Protein AF-A0A7V7AIS2-F1 (afdb_monomer)

Radius of gyration: 21.3 Å; Cα contacts (8 Å, |Δi|>4): 186; chains: 1; bounding box: 54×42×60 Å

Mean predicted aligned error: 9.61 Å

Secondary structure (DSSP, 8-state):
------------------SSTHHHHHHHHHHHHHHHHHHHT-HHHHHHHHTSS-HHHHHHHHHHHHHHHT-EEEESSTTS--EEEE--HHHHHHHHHHHHHHHHHHHHHHTT-HHHHHHH-HHHHHHHHHHHHHHTTTTB---B-TTSPBPS---EEETTEEESGGGTT-B-SSSS-HHHHHHHHHHHHHHHHTT--

Solvent-accessible surface area (backbone atoms only — not comparable to full-atom values): 11543 Å² total; per-residue (Å²): 137,86,78,83,77,76,79,82,75,79,80,86,84,70,94,78,83,84,82,62,57,78,49,54,55,57,53,50,52,50,52,52,48,53,52,50,52,58,45,69,63,31,68,69,56,46,53,52,46,44,70,40,97,56,35,70,62,40,43,52,53,51,54,52,47,30,70,75,32,58,51,43,80,40,67,72,46,95,83,63,80,43,68,45,70,46,65,45,58,64,65,52,46,40,51,52,34,28,52,49,46,44,52,55,49,52,50,34,56,77,68,64,38,54,65,57,44,42,70,76,38,47,45,52,41,46,35,50,55,48,51,33,51,6,39,77,47,86,24,31,26,74,55,52,44,98,88,66,47,73,54,92,80,62,71,24,49,57,95,94,47,73,47,42,83,89,41,53,73,36,57,45,79,67,49,52,60,56,67,56,47,52,50,49,49,51,51,52,38,52,68,67,44,72,79,83,128

Foldseek 3Di:
DDDDPPPPDDDPPDPDDDFQCQLVVLVVVVVVLVVVVVLLLDPVSLVVQCVDPCNVVSVVVSVVCCVQFVWDWDQPDPVSPDTDIDTNVLSVLLLSLLVSLLSLVVVCVVVVVLVLCCVQPVLLSLVSVQLNVCSVVQQQGAQADPVRHGNPRAFGDDDPDHGHPVRHRPRPVRSPRSVSSSVSSVVVSVSRVPPPD

Sequence (197 aa):
MTKYIEAIKFDDSQDFITECFIFEDLIFEFFIFLCGIRSLADLEIRNRLKDFEDQLISSSFIEYFDKKSGLIFKPMDRDGKNFQANLNIKSLLDTKSRSLIIGAFEIIEKKKLVNKLKNKDPNLFCFFRHIRNAAAHDGIINLKNKDGSWRSDLDCYFLKQKIDKSKQGVAFESFFKYTDVLILIYNLSIILSDSER

pLDDT: mean 79.86, std 15.59, range [33.19, 93.62]

Nearest PDB structures (foldseek):
  8xm6-assembly1_A  TM=1.339E-01  e=9.088E+00  Homo sapiens

Structure (mmCIF, N/CA/C/O backbone):
data_AF-A0A7V7AIS2-F1
#
_entry.id   AF-A0A7V7AIS2-F1
#
loop_
_atom_site.group_PDB
_atom_site.id
_atom_site.type_symbol
_atom_site.label_atom_id
_atom_site.label_alt_id
_atom_site.label_comp_id
_atom_site.label_asym_id
_atom_site.label_entity_id
_atom_site.label_seq_id
_atom_site.pdbx_PDB_ins_code
_atom_site.Cartn_x
_atom_site.Cartn_y
_atom_site.Cartn_z
_atom_site.occupancy
_atom_site.B_iso_or_equiv
_atom_site.auth_seq_id
_atom_site.auth_comp_id
_atom_site.auth_asym_id
_atom_site.auth_atom_id
_atom_site.pdbx_PDB_model_num
ATOM 1 N N . MET A 1 1 ? -7.157 -18.143 38.590 1.00 36.03 1 MET A N 1
ATOM 2 C CA . MET A 1 1 ? -6.639 -19.247 37.754 1.00 36.03 1 MET A CA 1
ATOM 3 C C . MET A 1 1 ? -5.738 -18.617 36.701 1.00 36.03 1 MET A C 1
ATOM 5 O O . MET A 1 1 ? -6.216 -18.165 35.671 1.00 36.03 1 MET A O 1
ATOM 9 N N . THR A 1 2 ? -4.464 -18.446 37.045 1.00 38.19 2 THR A N 1
ATOM 10 C CA . THR A 1 2 ? -3.477 -17.693 36.261 1.00 38.19 2 THR A CA 1
ATOM 11 C C . THR A 1 2 ? -2.933 -18.611 35.174 1.00 38.19 2 THR A C 1
ATOM 13 O O . THR A 1 2 ? -2.247 -19.583 35.483 1.00 38.19 2 THR A O 1
ATOM 16 N N . LYS A 1 3 ? -3.298 -18.370 33.911 1.00 43.81 3 LYS A N 1
ATOM 17 C CA . LYS A 1 3 ? -2.698 -19.082 32.779 1.00 43.81 3 LYS A CA 1
ATOM 18 C C . LYS A 1 3 ? -1.415 -18.364 32.377 1.00 43.81 3 LYS A C 1
ATOM 20 O O . LYS A 1 3 ? -1.432 -17.169 32.102 1.00 43.81 3 LYS A O 1
ATOM 25 N N . TYR A 1 4 ? -0.333 -19.131 32.401 1.00 36.69 4 TYR A N 1
ATOM 26 C CA . TYR A 1 4 ? 1.008 -18.794 31.951 1.00 36.69 4 TYR A CA 1
ATOM 27 C C . TYR A 1 4 ? 0.981 -18.088 30.588 1.00 36.69 4 TYR A C 1
ATOM 29 O O . TYR A 1 4 ? 0.498 -18.655 29.610 1.00 36.69 4 TYR A O 1
ATOM 37 N N . ILE A 1 5 ? 1.534 -16.878 30.521 1.00 42.12 5 ILE A N 1
ATOM 38 C CA . ILE A 1 5 ? 2.200 -16.407 29.308 1.00 42.12 5 ILE A CA 1
ATOM 39 C C . ILE A 1 5 ? 3.637 -16.883 29.493 1.00 42.12 5 ILE A C 1
ATOM 41 O O . ILE A 1 5 ? 4.373 -16.311 30.296 1.00 42.12 5 ILE A O 1
ATOM 45 N N . GLU A 1 6 ? 4.018 -17.987 28.851 1.00 44.03 6 GLU A N 1
ATOM 46 C CA . GLU A 1 6 ? 5.442 -18.282 28.707 1.00 44.03 6 GLU A CA 1
ATOM 47 C C . GLU A 1 6 ? 6.066 -17.086 27.990 1.00 44.03 6 GLU A C 1
ATOM 49 O O . GLU A 1 6 ? 5.596 -16.675 26.928 1.00 44.03 6 GLU A O 1
ATOM 54 N N . ALA A 1 7 ? 7.056 -16.466 28.634 1.00 45.31 7 ALA A N 1
ATOM 55 C CA . ALA A 1 7 ? 7.782 -15.344 28.073 1.00 45.31 7 ALA A CA 1
ATOM 56 C C . ALA A 1 7 ? 8.293 -15.753 26.689 1.00 45.31 7 ALA A C 1
ATOM 58 O O . ALA A 1 7 ? 9.103 -16.675 26.572 1.00 45.31 7 ALA A O 1
ATOM 59 N N . ILE A 1 8 ? 7.788 -15.087 25.650 1.00 46.66 8 ILE A N 1
ATOM 60 C CA . ILE A 1 8 ? 8.294 -15.238 24.291 1.00 46.66 8 ILE A CA 1
ATOM 61 C C . ILE A 1 8 ? 9.762 -14.820 24.353 1.00 46.66 8 ILE A C 1
ATOM 63 O O . ILE A 1 8 ? 10.074 -13.642 24.525 1.00 46.66 8 ILE A O 1
ATOM 67 N N . LYS A 1 9 ? 10.670 -15.796 24.290 1.00 33.19 9 LYS A N 1
ATOM 68 C CA . LYS A 1 9 ? 12.089 -15.523 24.093 1.00 33.19 9 LYS A CA 1
ATOM 69 C C . LYS A 1 9 ? 12.257 -15.128 22.635 1.00 33.19 9 LYS A C 1
ATOM 71 O O . LYS A 1 9 ? 12.092 -15.966 21.753 1.00 33.19 9 LYS A O 1
ATOM 76 N N . PHE A 1 10 ? 12.541 -13.853 22.404 1.00 41.03 10 PHE A N 1
ATOM 77 C CA . PHE A 1 10 ? 13.026 -13.394 21.114 1.00 41.03 10 PHE A CA 1
ATOM 78 C C . PHE A 1 10 ? 14.450 -13.925 20.960 1.00 41.03 10 PHE A C 1
ATOM 80 O O . PHE A 1 10 ? 15.314 -13.667 21.798 1.00 41.03 10 PHE A O 1
ATOM 87 N N . ASP A 1 11 ? 14.638 -14.789 19.970 1.00 45.44 11 ASP A N 1
ATOM 88 C CA . ASP A 1 11 ? 15.952 -15.285 19.599 1.00 45.44 11 ASP A CA 1
ATOM 89 C C . ASP A 1 11 ? 16.612 -14.227 18.710 1.00 45.44 11 ASP A C 1
ATOM 91 O O . ASP A 1 11 ? 16.278 -14.095 17.535 1.00 45.44 11 ASP A O 1
ATOM 95 N N . ASP A 1 12 ? 17.519 -13.445 19.296 1.00 45.53 12 ASP A N 1
ATOM 96 C CA . ASP A 1 12 ? 18.278 -12.405 18.592 1.00 45.53 12 ASP A CA 1
ATOM 97 C C . ASP A 1 12 ? 19.410 -12.993 17.718 1.00 45.53 12 ASP A C 1
ATOM 99 O O . ASP A 1 12 ? 20.203 -12.249 17.141 1.00 45.53 12 ASP A O 1
ATOM 103 N N . SER A 1 13 ? 19.526 -14.326 17.611 1.00 45.94 13 SER A N 1
ATOM 104 C CA . SER A 1 13 ? 20.642 -15.008 16.941 1.00 45.94 13 SER A CA 1
ATOM 105 C C . SER A 1 13 ? 20.344 -15.503 15.517 1.00 45.94 13 SER A C 1
ATOM 107 O O . SER A 1 13 ? 20.712 -16.615 15.144 1.00 45.94 13 SER A O 1
ATOM 109 N N . GLN A 1 14 ? 19.739 -14.664 14.669 1.00 45.03 14 GLN A N 1
ATOM 110 C CA . GLN A 1 14 ? 19.624 -14.954 13.229 1.00 45.03 14 GLN A CA 1
ATOM 111 C C . GLN A 1 14 ? 20.141 -13.826 12.331 1.00 45.03 14 GLN A C 1
ATOM 113 O O . GLN A 1 14 ? 19.423 -13.252 11.515 1.00 45.03 14 GLN A O 1
ATOM 118 N N . ASP A 1 15 ? 21.451 -13.595 12.396 1.00 47.97 15 ASP A N 1
ATOM 119 C CA . ASP A 1 15 ? 22.198 -13.180 11.210 1.00 47.97 15 ASP A CA 1
ATOM 120 C C . ASP A 1 15 ? 22.359 -14.410 10.302 1.00 47.97 15 ASP A C 1
ATOM 122 O O . ASP A 1 15 ? 23.270 -15.198 10.529 1.00 47.97 15 ASP A O 1
ATOM 126 N N . PHE A 1 16 ? 21.438 -14.605 9.346 1.00 39.88 16 PHE A N 1
ATOM 127 C CA . PHE A 1 16 ? 21.562 -15.334 8.060 1.00 39.88 16 PHE A CA 1
ATOM 128 C C . PHE A 1 16 ? 20.195 -15.912 7.644 1.00 39.88 16 PHE A C 1
ATOM 130 O O . PHE A 1 16 ? 19.887 -17.034 8.022 1.00 39.88 16 PHE A O 1
ATOM 137 N N . ILE A 1 17 ? 19.417 -15.201 6.811 1.00 41.16 17 ILE A N 1
ATOM 138 C CA . ILE A 1 17 ? 19.080 -15.661 5.446 1.00 41.16 17 ILE A CA 1
ATOM 139 C C . ILE A 1 17 ? 18.933 -14.429 4.544 1.00 41.16 17 ILE A C 1
ATOM 141 O O . ILE A 1 17 ? 18.065 -13.572 4.706 1.00 41.16 17 ILE A O 1
ATOM 145 N N . THR A 1 18 ? 19.842 -14.343 3.587 1.00 49.94 18 THR A N 1
ATOM 146 C CA . THR A 1 18 ? 20.079 -13.186 2.734 1.00 49.94 18 THR A CA 1
ATOM 147 C C . THR A 1 18 ? 19.244 -13.312 1.451 1.00 49.94 18 THR A C 1
ATOM 149 O O . THR A 1 18 ? 19.222 -14.350 0.804 1.00 49.94 18 THR A O 1
ATOM 152 N N . GLU A 1 19 ? 18.554 -12.224 1.100 1.00 43.53 19 GLU A N 1
ATOM 153 C CA . GLU A 1 19 ? 18.103 -11.833 -0.253 1.00 43.53 19 GLU A CA 1
ATOM 154 C C . GLU A 1 19 ? 16.738 -12.254 -0.838 1.00 43.53 19 GLU A C 1
ATOM 156 O O . GLU A 1 19 ? 16.299 -11.555 -1.751 1.00 43.53 19 GLU A O 1
ATOM 161 N N . CYS A 1 20 ? 15.970 -13.203 -0.285 1.00 45.16 20 CYS A N 1
ATOM 162 C CA . CYS A 1 20 ? 14.610 -13.504 -0.809 1.00 45.16 20 CYS A CA 1
ATOM 163 C C . CYS A 1 20 ? 13.419 -13.101 0.089 1.00 45.16 20 CYS A C 1
ATOM 165 O O . CYS A 1 20 ? 12.304 -12.970 -0.410 1.00 45.16 20 CYS A O 1
ATOM 167 N N . PHE A 1 21 ? 13.642 -12.805 1.373 1.00 53.50 21 PHE A N 1
ATOM 168 C CA . PHE A 1 21 ? 12.568 -12.581 2.364 1.00 53.50 21 PHE A CA 1
ATOM 169 C C . PHE A 1 21 ? 11.994 -11.160 2.410 1.00 53.50 21 PHE A C 1
ATOM 171 O O . PHE A 1 21 ? 11.024 -10.885 3.108 1.00 53.50 21 PHE A O 1
ATOM 178 N N . ILE A 1 22 ? 12.559 -10.232 1.640 1.00 60.66 22 ILE A N 1
ATOM 179 C CA . ILE A 1 22 ? 12.363 -8.799 1.896 1.00 60.66 22 ILE A CA 1
ATOM 180 C C . ILE A 1 22 ? 10.913 -8.340 1.631 1.00 60.66 22 ILE A C 1
ATOM 182 O O . ILE A 1 22 ? 10.441 -7.359 2.204 1.00 60.66 22 ILE A O 1
ATOM 186 N N . PHE A 1 23 ? 10.184 -9.060 0.778 1.00 70.69 23 PHE A N 1
ATOM 187 C CA . PHE A 1 23 ? 8.763 -8.809 0.539 1.00 70.69 23 PHE A CA 1
ATOM 188 C C . PHE A 1 23 ? 7.838 -9.710 1.363 1.00 70.69 23 PHE A C 1
ATOM 190 O O . PHE A 1 23 ? 6.671 -9.358 1.534 1.00 70.69 23 PHE A O 1
ATOM 197 N N . GLU A 1 24 ? 8.336 -10.832 1.893 1.00 75.50 24 GLU A N 1
ATOM 198 C CA . GLU A 1 24 ? 7.566 -11.685 2.805 1.00 75.50 24 GLU A CA 1
ATOM 199 C C . GLU A 1 24 ? 7.289 -10.948 4.114 1.00 75.50 24 GLU A C 1
ATOM 201 O O . GLU A 1 24 ? 6.151 -10.965 4.577 1.00 75.50 24 GLU A O 1
ATOM 206 N N . ASP A 1 25 ? 8.262 -10.185 4.620 1.00 78.12 25 ASP A N 1
ATOM 207 C CA . ASP A 1 25 ? 8.084 -9.314 5.787 1.00 78.12 25 ASP A CA 1
ATOM 208 C C . ASP A 1 25 ? 6.979 -8.272 5.557 1.00 78.12 25 ASP A C 1
ATOM 210 O O . ASP A 1 25 ? 6.101 -8.091 6.398 1.00 78.12 25 ASP A O 1
ATOM 214 N N . LEU A 1 26 ? 6.945 -7.633 4.380 1.00 80.62 26 LEU A N 1
ATOM 215 C CA . LEU A 1 26 ? 5.895 -6.666 4.033 1.00 80.62 26 LEU A CA 1
ATOM 216 C C . LEU A 1 26 ? 4.503 -7.312 3.949 1.00 80.62 26 LEU A C 1
ATOM 218 O O . LEU A 1 26 ? 3.503 -6.711 4.353 1.00 80.62 26 LEU A O 1
ATOM 222 N N . ILE A 1 27 ? 4.422 -8.537 3.426 1.00 78.75 27 ILE A N 1
ATOM 223 C CA . ILE A 1 27 ? 3.174 -9.307 3.373 1.00 78.75 27 ILE A CA 1
ATOM 224 C C . ILE A 1 27 ? 2.757 -9.734 4.788 1.00 78.75 27 ILE A C 1
ATOM 226 O O . ILE A 1 27 ? 1.585 -9.623 5.152 1.00 78.75 27 ILE A O 1
ATOM 230 N N . PHE A 1 28 ? 3.698 -10.173 5.616 1.00 84.25 28 PHE A N 1
ATOM 231 C CA . PHE A 1 28 ? 3.441 -10.548 7.000 1.00 84.25 28 PHE A CA 1
ATOM 232 C C . PHE A 1 28 ? 2.970 -9.349 7.834 1.00 84.25 28 PHE A C 1
ATOM 234 O O . PHE A 1 28 ? 1.951 -9.436 8.522 1.00 84.25 28 PHE A O 1
ATOM 241 N N . GLU A 1 29 ? 3.604 -8.184 7.683 1.00 86.25 29 GLU A N 1
ATOM 242 C CA . GLU A 1 29 ? 3.151 -6.924 8.278 1.00 86.25 29 GLU A CA 1
ATOM 243 C C . GLU A 1 29 ? 1.726 -6.550 7.857 1.00 86.25 29 GLU A C 1
ATOM 245 O O . GLU A 1 29 ? 0.981 -5.940 8.630 1.00 86.25 29 GLU A O 1
ATOM 250 N N . PHE A 1 30 ? 1.329 -6.868 6.624 1.00 86.12 30 PHE A N 1
ATOM 251 C CA . PHE A 1 30 ? -0.043 -6.659 6.177 1.00 86.12 30 PHE A CA 1
ATOM 252 C C . PHE A 1 30 ? -1.028 -7.548 6.945 1.00 86.12 30 PHE A C 1
ATOM 254 O O . PHE A 1 30 ? -2.078 -7.065 7.375 1.00 86.12 30 PHE A O 1
ATOM 261 N N . PHE A 1 31 ? -0.692 -8.815 7.185 1.00 85.75 31 PHE A N 1
ATOM 262 C CA . PHE A 1 31 ? -1.526 -9.693 8.006 1.00 85.75 31 PHE A CA 1
ATOM 263 C C . PHE A 1 31 ? -1.577 -9.248 9.469 1.00 85.75 31 PHE A C 1
ATOM 265 O O . PHE A 1 31 ? -2.668 -9.195 10.041 1.00 85.75 31 PHE A O 1
ATOM 272 N N . ILE A 1 32 ? -0.446 -8.833 10.050 1.00 88.62 32 ILE A N 1
ATOM 273 C CA . ILE A 1 32 ? -0.414 -8.225 11.390 1.00 88.62 32 ILE A CA 1
ATOM 274 C C . ILE A 1 32 ? -1.340 -7.010 11.441 1.00 88.62 32 ILE A C 1
ATOM 276 O O . ILE A 1 32 ? -2.120 -6.870 12.380 1.00 88.62 32 ILE A O 1
ATOM 280 N N . PHE A 1 33 ? -1.306 -6.154 10.420 1.00 90.06 33 PHE A N 1
ATOM 281 C CA . PHE A 1 33 ? -2.184 -4.992 10.326 1.00 90.06 33 PHE A CA 1
ATOM 282 C C . PHE A 1 33 ? -3.673 -5.374 10.318 1.00 90.06 33 PHE A C 1
ATOM 284 O O . PHE A 1 33 ? -4.457 -4.762 11.045 1.00 90.06 33 PHE A O 1
ATOM 291 N N . LEU A 1 34 ? -4.074 -6.402 9.560 1.00 88.69 34 LEU A N 1
ATOM 292 C CA . LEU A 1 34 ? -5.461 -6.888 9.555 1.00 88.69 34 LEU A CA 1
ATOM 293 C C . LEU A 1 34 ? -5.891 -7.419 10.927 1.00 88.69 34 LEU A C 1
ATOM 295 O O . LEU A 1 34 ? -6.972 -7.071 11.412 1.00 88.69 34 LEU A O 1
ATOM 299 N N . CYS A 1 35 ? -5.038 -8.223 11.563 1.00 89.19 35 CYS A N 1
ATOM 300 C CA . CYS A 1 35 ? -5.268 -8.720 12.916 1.00 89.19 35 CYS A CA 1
ATOM 301 C C . CYS A 1 35 ? -5.381 -7.561 13.912 1.00 89.19 35 CYS A C 1
ATOM 303 O O . CYS A 1 35 ? -6.319 -7.520 14.703 1.00 89.19 35 CYS A O 1
ATOM 305 N N . GLY A 1 36 ? -4.485 -6.577 13.821 1.00 89.75 36 GLY A N 1
ATOM 306 C CA . GLY A 1 36 ? -4.487 -5.374 14.646 1.00 89.75 36 GLY A CA 1
ATOM 307 C C . GLY A 1 36 ? -5.781 -4.580 14.512 1.00 89.75 36 GLY A C 1
ATOM 308 O O . GLY A 1 36 ? -6.390 -4.242 15.521 1.00 89.75 36 GLY A O 1
ATOM 309 N N . ILE A 1 37 ? -6.269 -4.353 13.288 1.00 89.62 37 ILE A N 1
ATOM 310 C CA . ILE A 1 37 ? -7.564 -3.695 13.063 1.00 89.62 37 ILE A CA 1
ATOM 311 C C . ILE A 1 37 ? -8.704 -4.490 13.694 1.00 89.62 37 ILE A C 1
ATOM 313 O O . ILE A 1 37 ? -9.556 -3.907 14.363 1.00 89.62 37 ILE A O 1
ATOM 317 N N . ARG A 1 38 ? -8.745 -5.810 13.480 1.00 87.00 38 ARG A N 1
ATOM 318 C CA . ARG A 1 38 ? -9.821 -6.650 14.016 1.00 87.00 38 ARG A CA 1
ATOM 319 C C . ARG A 1 38 ? -9.839 -6.634 15.542 1.00 87.00 38 ARG A C 1
ATOM 321 O O . ARG A 1 38 ? -10.929 -6.579 16.114 1.00 87.00 38 ARG A O 1
ATOM 328 N N . SER A 1 39 ? -8.662 -6.653 16.161 1.00 88.00 39 SER A N 1
ATOM 329 C CA . SER A 1 39 ? -8.479 -6.541 17.607 1.00 88.00 39 SER A CA 1
ATOM 330 C C . SER A 1 39 ? -8.862 -5.155 18.124 1.00 88.00 39 SER A C 1
ATOM 332 O O . SER A 1 39 ? -9.573 -5.042 19.113 1.00 88.00 39 SER A O 1
ATOM 334 N N . LEU A 1 40 ? -8.475 -4.084 17.427 1.00 87.94 40 LEU A N 1
ATOM 335 C CA . LEU A 1 40 ? -8.850 -2.709 17.778 1.00 87.94 40 LEU A CA 1
ATOM 336 C C . LEU A 1 40 ? -10.322 -2.390 17.502 1.00 87.94 40 LEU A C 1
ATOM 338 O O . LEU A 1 40 ? -10.809 -1.373 17.982 1.00 87.94 40 LEU A O 1
ATOM 342 N N . ALA A 1 41 ? -11.039 -3.222 16.749 1.00 87.12 41 ALA A N 1
ATOM 343 C CA . ALA A 1 41 ? -12.490 -3.146 16.599 1.00 87.12 41 ALA A CA 1
ATOM 344 C C . ALA A 1 41 ? -13.244 -3.930 17.692 1.00 87.12 41 ALA A C 1
ATOM 346 O O . ALA A 1 41 ? -14.472 -3.872 17.745 1.00 87.12 41 ALA A O 1
ATOM 347 N N . ASP A 1 42 ? -12.534 -4.659 18.557 1.00 87.06 42 ASP A N 1
ATOM 348 C CA . ASP A 1 42 ? -13.107 -5.432 19.654 1.00 87.06 42 ASP A CA 1
ATOM 349 C C . ASP A 1 42 ? -13.158 -4.607 20.948 1.00 87.06 42 ASP A C 1
ATOM 351 O O . ASP A 1 42 ? -12.148 -4.075 21.410 1.00 87.06 42 ASP A O 1
ATOM 355 N N . LEU A 1 43 ? -14.347 -4.481 21.539 1.00 84.75 43 LEU A N 1
ATOM 356 C CA . LEU A 1 43 ? -14.552 -3.631 22.711 1.00 84.75 43 LEU A CA 1
ATOM 357 C C . LEU A 1 43 ? -13.825 -4.157 23.958 1.00 84.75 43 LEU A C 1
ATOM 359 O O . LEU A 1 43 ? -13.305 -3.360 24.737 1.00 84.75 43 LEU A O 1
ATOM 363 N N . GLU A 1 44 ? -13.752 -5.477 24.141 1.00 85.12 44 GLU A N 1
ATOM 364 C CA . GLU A 1 44 ? -13.093 -6.088 25.297 1.00 85.12 44 GLU A CA 1
ATOM 365 C C . GLU A 1 44 ? -11.582 -5.861 25.236 1.00 85.12 44 GLU A C 1
ATOM 367 O O . GLU A 1 44 ? -10.977 -5.435 26.222 1.00 85.12 44 GLU A O 1
ATOM 372 N N . ILE A 1 45 ? -10.977 -6.073 24.062 1.00 86.62 45 ILE A N 1
ATOM 373 C CA . ILE A 1 45 ? -9.545 -5.821 23.850 1.00 86.62 45 ILE A CA 1
ATOM 374 C C . ILE A 1 45 ? -9.221 -4.349 24.103 1.00 86.62 45 ILE A C 1
ATOM 376 O O . ILE A 1 45 ? -8.253 -4.042 24.794 1.00 86.62 45 ILE A O 1
ATOM 380 N N . ARG A 1 46 ? -10.043 -3.425 23.599 1.00 85.75 46 ARG A N 1
ATOM 381 C CA . ARG A 1 46 ? -9.839 -1.985 23.811 1.00 85.75 46 ARG A CA 1
ATOM 382 C C . ARG A 1 46 ? -9.936 -1.592 25.279 1.00 85.75 46 ARG A C 1
ATOM 384 O O . ARG A 1 46 ? -9.130 -0.785 25.727 1.00 85.75 46 ARG A O 1
ATOM 391 N N . ASN A 1 47 ? -10.894 -2.148 26.018 1.00 84.19 47 ASN A N 1
ATOM 392 C CA . ASN A 1 47 ? -11.013 -1.890 27.453 1.00 84.19 47 ASN A CA 1
ATOM 393 C C . ASN A 1 47 ? -9.764 -2.383 28.191 1.00 84.19 47 ASN A C 1
ATOM 395 O O . ASN A 1 47 ? -9.167 -1.618 28.937 1.00 84.19 47 ASN A O 1
ATOM 399 N N . ARG A 1 48 ? -9.274 -3.586 27.868 1.00 84.62 48 ARG A N 1
ATOM 400 C CA . ARG A 1 48 ? -8.008 -4.093 28.421 1.00 84.62 48 ARG A CA 1
ATOM 401 C C . ARG A 1 48 ? -6.808 -3.215 28.074 1.00 84.62 48 ARG A C 1
ATOM 403 O O . ARG A 1 48 ? -5.950 -3.012 28.921 1.00 84.62 48 ARG A O 1
ATOM 410 N N . LEU A 1 49 ? -6.735 -2.687 26.851 1.00 82.75 49 LEU A N 1
ATOM 411 C CA . LEU A 1 49 ? -5.657 -1.778 26.443 1.00 82.75 49 LEU A CA 1
ATOM 412 C C . LEU A 1 49 ? -5.684 -0.455 27.220 1.00 82.75 49 LEU A C 1
ATOM 414 O O . LEU A 1 49 ? -4.625 0.104 27.495 1.00 82.75 49 LEU A O 1
ATOM 418 N N . LYS A 1 50 ? -6.865 0.038 27.607 1.00 78.44 50 LYS A N 1
ATOM 419 C CA . LYS A 1 50 ? -6.994 1.216 28.482 1.00 78.44 50 LYS A CA 1
ATOM 420 C C . LYS A 1 50 ? -6.545 0.944 29.915 1.00 78.44 50 LYS A C 1
ATOM 422 O O . LYS A 1 50 ? -6.155 1.883 30.592 1.00 78.44 50 LYS A O 1
ATOM 427 N N . ASP A 1 51 ? -6.555 -0.315 30.344 1.00 77.88 51 ASP A N 1
ATOM 428 C CA . ASP A 1 51 ? -6.138 -0.734 31.685 1.00 77.88 51 ASP A CA 1
ATOM 429 C C . ASP A 1 51 ? -4.627 -1.043 31.792 1.00 77.88 51 ASP A C 1
ATOM 431 O O . ASP A 1 51 ? -4.148 -1.372 32.876 1.00 77.88 51 ASP A O 1
ATOM 435 N N . PHE A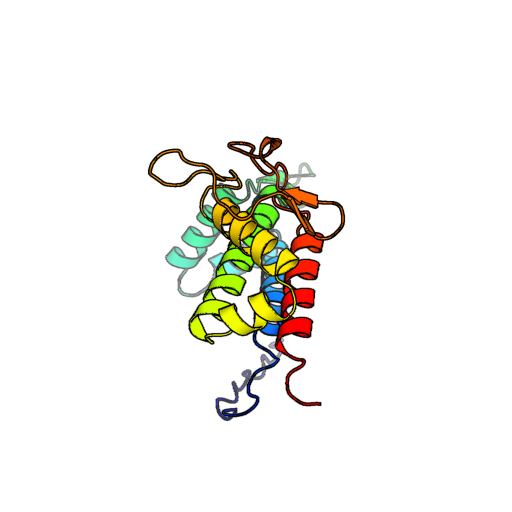 1 52 ? -3.860 -0.943 30.696 1.00 77.81 52 PHE A N 1
ATOM 436 C CA . PHE A 1 52 ? -2.397 -1.104 30.716 1.00 77.81 52 PHE A CA 1
ATOM 437 C C . PHE A 1 52 ? -1.693 0.037 31.473 1.00 77.81 52 PHE A C 1
ATOM 439 O O . PHE A 1 52 ? -2.214 1.147 31.541 1.00 77.81 52 PHE A O 1
ATOM 446 N N . GLU A 1 53 ? -0.487 -0.232 31.998 1.00 60.38 53 GLU A N 1
ATOM 447 C CA . GLU A 1 53 ? 0.285 0.669 32.885 1.00 60.38 53 GLU A CA 1
ATOM 448 C C . GLU A 1 53 ? 0.434 2.110 32.369 1.00 60.38 53 GLU A C 1
ATOM 450 O O . GLU A 1 53 ? 0.495 3.038 33.173 1.00 60.38 53 GLU A O 1
ATOM 455 N N . ASP A 1 54 ? 0.429 2.314 31.050 1.00 68.69 54 ASP A N 1
ATOM 456 C CA . ASP A 1 54 ? 0.471 3.637 30.427 1.00 68.69 54 ASP A CA 1
ATOM 457 C C . ASP A 1 54 ? -0.872 4.015 29.778 1.00 68.69 54 ASP A C 1
ATOM 459 O O . ASP A 1 54 ? -1.026 4.101 28.552 1.00 68.69 54 ASP A O 1
ATOM 463 N N . GLN A 1 55 ? -1.879 4.212 30.634 1.00 69.56 55 GLN A N 1
ATOM 464 C CA . GLN A 1 55 ? -3.262 4.502 30.235 1.00 69.56 55 GLN A CA 1
ATOM 465 C C . GLN A 1 55 ? -3.385 5.737 29.332 1.00 69.56 55 GLN A C 1
ATOM 467 O O . GLN A 1 55 ? -4.278 5.803 28.482 1.00 69.56 55 GLN A O 1
ATOM 472 N N . LEU A 1 56 ? -2.509 6.733 29.513 1.00 70.69 56 LEU A N 1
ATOM 473 C CA . LEU A 1 56 ? -2.545 7.980 28.750 1.00 70.69 56 LEU A CA 1
ATOM 474 C C . LEU A 1 56 ? -2.135 7.734 27.294 1.00 70.69 56 LEU A C 1
ATOM 476 O O . LEU A 1 56 ? -2.797 8.207 26.363 1.00 70.69 56 LEU A O 1
ATOM 480 N N . ILE A 1 57 ? -1.069 6.956 27.095 1.00 70.81 57 ILE A N 1
ATOM 481 C CA . ILE A 1 57 ? -0.574 6.599 25.768 1.00 70.81 57 ILE A CA 1
ATOM 482 C C . ILE A 1 57 ? -1.566 5.670 25.063 1.00 70.81 57 ILE A C 1
ATOM 484 O O . ILE A 1 57 ? -1.941 5.929 23.916 1.00 70.81 57 ILE A O 1
ATOM 488 N N . SER A 1 58 ? -2.053 4.627 25.742 1.00 76.00 58 SER A N 1
ATOM 489 C CA . SER A 1 58 ? -2.985 3.669 25.136 1.00 76.00 58 SER A CA 1
ATOM 490 C C . SER A 1 58 ? -4.320 4.315 24.753 1.00 76.00 58 SER A C 1
ATOM 492 O O . SER A 1 58 ? -4.814 4.090 23.645 1.00 76.00 58 SER A O 1
ATOM 494 N N . SER A 1 59 ? -4.865 5.192 25.601 1.00 80.31 59 SER A N 1
ATOM 495 C CA . SER A 1 59 ? -6.099 5.933 25.305 1.00 80.31 59 SER A CA 1
ATOM 496 C C . SER A 1 59 ? -5.926 6.869 24.109 1.00 80.31 59 SER A C 1
ATOM 498 O O . SER A 1 59 ? -6.763 6.866 23.206 1.00 80.31 59 SER A O 1
ATOM 500 N N . SER A 1 60 ? -4.800 7.587 24.037 1.00 84.00 60 SER A N 1
ATOM 501 C CA . SER A 1 60 ? -4.490 8.486 22.916 1.00 84.00 60 SER A CA 1
ATOM 502 C C . SER A 1 60 ? -4.388 7.738 21.580 1.00 84.00 60 SER A C 1
ATOM 504 O O . SER A 1 60 ? -4.887 8.210 20.556 1.00 84.00 60 SER A O 1
ATOM 506 N N . PHE A 1 61 ? -3.785 6.544 21.570 1.00 84.94 61 PHE A N 1
ATOM 507 C CA . PHE A 1 61 ? -3.705 5.715 20.363 1.00 84.94 61 PHE A CA 1
ATOM 508 C C . PHE A 1 61 ? -5.065 5.164 19.929 1.00 84.94 61 PHE A C 1
ATOM 510 O O . PHE A 1 61 ? -5.353 5.130 18.730 1.00 84.94 61 PHE A O 1
ATOM 517 N N . ILE A 1 62 ? -5.911 4.766 20.882 1.00 87.06 62 ILE A N 1
ATOM 518 C CA . ILE A 1 62 ? -7.272 4.297 20.602 1.00 87.06 62 ILE A CA 1
ATOM 519 C C . ILE A 1 62 ? -8.111 5.424 19.984 1.00 87.06 62 ILE A C 1
ATOM 521 O O . ILE A 1 62 ? -8.746 5.217 18.950 1.00 87.06 62 ILE A O 1
ATOM 525 N N . GLU A 1 63 ? -8.067 6.629 20.553 1.00 87.56 63 GLU A N 1
ATOM 526 C CA . GLU A 1 63 ? -8.776 7.795 20.010 1.00 87.56 63 GLU A CA 1
ATOM 527 C C . GLU A 1 63 ? -8.273 8.178 18.614 1.00 87.56 63 GLU A C 1
ATOM 529 O O . GLU A 1 63 ? -9.061 8.470 17.706 1.00 87.56 63 GLU A O 1
ATOM 534 N N . TYR A 1 64 ? -6.954 8.137 18.408 1.00 86.88 64 TYR A N 1
ATOM 535 C CA . TYR A 1 64 ? -6.361 8.368 17.097 1.00 86.88 64 TYR A CA 1
ATOM 536 C C . TYR A 1 64 ? -6.853 7.342 16.066 1.00 86.88 64 TYR A C 1
ATOM 538 O O . TYR A 1 64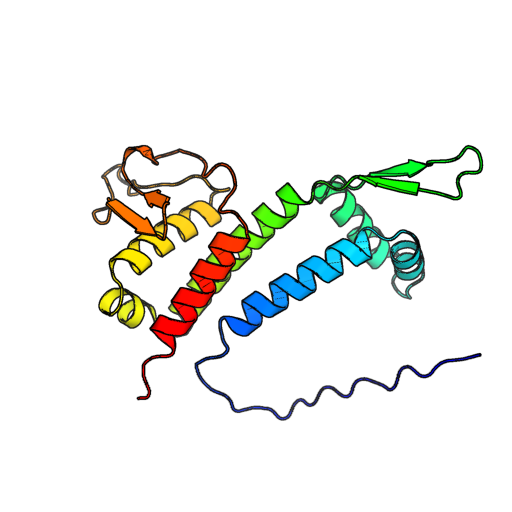 ? -7.230 7.719 14.949 1.00 86.88 64 TYR A O 1
ATOM 546 N N . PHE A 1 65 ? -6.890 6.060 16.439 1.00 88.50 65 PHE A N 1
ATOM 547 C CA . PHE A 1 65 ? -7.409 4.995 15.588 1.00 88.50 65 PHE A CA 1
ATOM 548 C C . PHE A 1 65 ? -8.882 5.222 15.235 1.00 88.50 65 PHE A C 1
ATOM 550 O O . PHE A 1 65 ? -9.237 5.134 14.059 1.00 88.50 65 PHE A O 1
ATOM 557 N N . ASP A 1 66 ? -9.732 5.572 16.201 1.00 88.62 66 ASP A N 1
ATOM 558 C CA . ASP A 1 66 ? -11.160 5.819 15.969 1.00 88.62 66 ASP A CA 1
ATOM 559 C C . ASP A 1 66 ? -11.378 6.962 14.981 1.00 88.62 66 ASP A C 1
ATOM 561 O O . ASP A 1 66 ? -12.104 6.814 13.996 1.00 88.62 66 ASP A O 1
ATOM 565 N N . LYS A 1 67 ? -10.666 8.076 15.180 1.00 87.62 67 LYS A N 1
ATOM 566 C CA . LYS A 1 67 ? -10.732 9.242 14.294 1.00 87.62 67 LYS A CA 1
ATOM 567 C C . LYS A 1 67 ? -10.319 8.905 12.863 1.00 87.62 67 LYS A C 1
ATOM 569 O O . LYS A 1 67 ? -10.919 9.409 11.916 1.00 87.62 67 LYS A O 1
ATOM 574 N N . LYS A 1 68 ? -9.278 8.087 12.686 1.00 84.12 68 LYS A N 1
ATOM 575 C CA . LYS A 1 68 ? -8.760 7.722 11.357 1.00 84.12 68 LYS A CA 1
ATOM 576 C C . LYS A 1 68 ? -9.597 6.660 10.658 1.00 84.12 68 LYS A C 1
ATOM 578 O O . LYS A 1 68 ? -9.743 6.704 9.439 1.00 84.12 68 LYS A O 1
ATOM 583 N N . SER A 1 69 ? -10.128 5.713 11.418 1.00 85.62 69 SER A N 1
ATOM 584 C CA . SER A 1 69 ? -10.883 4.578 10.896 1.00 85.62 69 SER A CA 1
ATOM 585 C C . SER A 1 69 ? -12.388 4.833 10.787 1.00 85.62 69 SER A C 1
ATOM 587 O O . SER A 1 69 ? -13.099 4.059 10.142 1.00 85.62 69 SER A O 1
ATOM 589 N N . GLY A 1 70 ? -12.877 5.909 11.411 1.00 87.31 70 GLY A N 1
ATOM 590 C CA . GLY A 1 70 ? -14.303 6.188 11.544 1.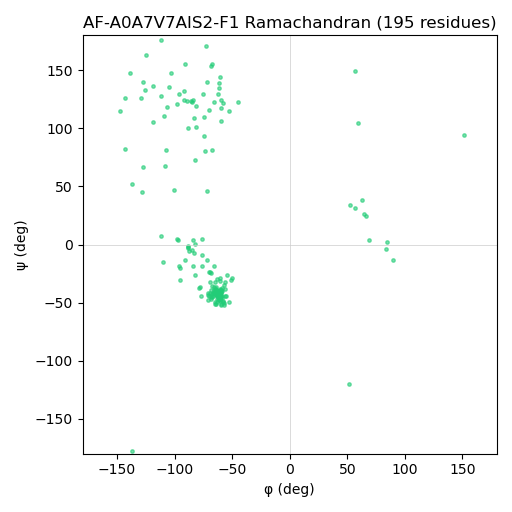00 87.31 70 GLY A CA 1
ATOM 591 C C . GLY A 1 70 ? -15.026 5.135 12.382 1.00 87.31 70 GLY A C 1
ATOM 592 O O . GLY A 1 70 ? -16.209 4.900 12.144 1.00 87.31 70 GLY A O 1
ATOM 593 N N . LEU A 1 71 ? -14.317 4.459 13.295 1.00 88.94 71 LEU A N 1
ATOM 594 C CA . L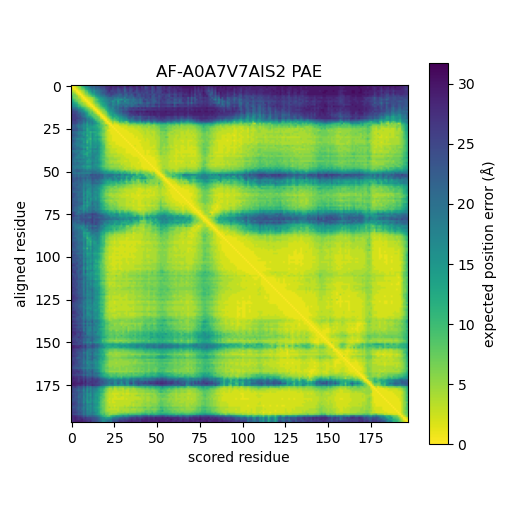EU A 1 71 ? -14.895 3.414 14.130 1.00 88.94 71 LEU A CA 1
ATOM 595 C C . LEU A 1 71 ? -15.940 4.007 15.078 1.00 88.94 71 LEU A C 1
ATOM 597 O O . LEU A 1 71 ? -15.646 4.894 15.874 1.00 88.94 71 LEU A O 1
ATOM 601 N N . ILE A 1 72 ? -17.164 3.488 15.004 1.00 85.44 72 ILE A N 1
ATOM 602 C CA . ILE A 1 72 ? -18.269 3.873 15.885 1.00 85.44 72 ILE A CA 1
ATOM 603 C C . ILE A 1 72 ? -18.894 2.610 16.470 1.00 85.44 72 ILE A C 1
ATOM 605 O O . ILE A 1 72 ? -19.34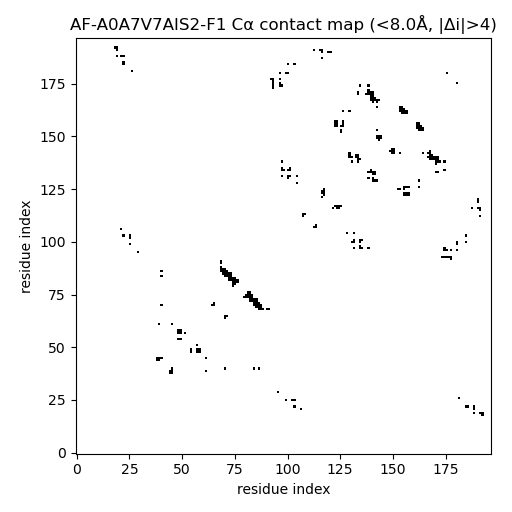0 1.738 15.721 1.00 85.44 72 ILE A O 1
ATOM 609 N N . PHE A 1 73 ? -18.990 2.547 17.797 1.00 83.94 73 PHE A N 1
ATOM 610 C CA . PHE A 1 73 ? -19.771 1.533 18.501 1.00 83.94 73 PHE A CA 1
ATOM 611 C C . PHE A 1 73 ? -21.202 2.032 18.697 1.00 83.94 73 PHE A C 1
ATOM 613 O O . PHE A 1 73 ? -21.424 3.092 19.281 1.00 83.94 73 PHE A O 1
ATOM 620 N N . LYS A 1 74 ? -22.181 1.273 18.206 1.00 81.31 74 LYS A N 1
ATOM 621 C CA . LYS A 1 74 ? -23.607 1.534 18.427 1.00 81.31 74 LYS A CA 1
ATOM 622 C C . LYS A 1 74 ? -24.192 0.435 19.309 1.00 81.31 74 LYS A C 1
ATOM 624 O O . LYS A 1 74 ? -24.013 -0.730 18.959 1.00 81.31 74 LYS A O 1
ATOM 629 N N . PRO A 1 75 ? -24.884 0.754 20.412 1.00 81.06 75 PRO A N 1
ATOM 630 C CA . PRO A 1 75 ? -25.589 -0.261 21.185 1.00 81.06 75 PRO A CA 1
ATOM 631 C C . PRO A 1 75 ? -26.664 -0.925 20.310 1.00 81.06 75 PRO A C 1
ATOM 633 O O . PRO A 1 75 ? -27.378 -0.248 19.568 1.00 81.06 75 PRO A O 1
ATOM 636 N N . MET A 1 76 ? -26.739 -2.252 20.359 1.00 79.69 76 MET A N 1
ATOM 637 C CA . MET A 1 76 ? -27.713 -3.073 19.630 1.00 79.69 76 MET A CA 1
ATOM 638 C C . MET A 1 76 ? -28.939 -3.415 20.479 1.00 79.69 76 MET A C 1
ATOM 640 O O . MET A 1 76 ? -29.984 -3.758 19.931 1.00 79.69 76 MET A O 1
ATOM 644 N N . ASP A 1 77 ? -28.824 -3.324 21.802 1.00 80.31 77 ASP A N 1
ATOM 645 C CA . ASP A 1 77 ? -29.897 -3.590 22.752 1.00 80.31 77 ASP A CA 1
ATOM 646 C C . ASP A 1 77 ? -30.143 -2.399 23.688 1.00 80.31 77 ASP A C 1
ATOM 648 O O . ASP A 1 77 ? -29.336 -1.474 23.801 1.00 80.31 77 ASP A O 1
ATOM 652 N N . ARG A 1 78 ? -31.308 -2.410 24.347 1.00 72.94 78 ARG A N 1
ATOM 653 C CA . ARG A 1 78 ? -31.691 -1.377 25.327 1.00 72.94 78 ARG A C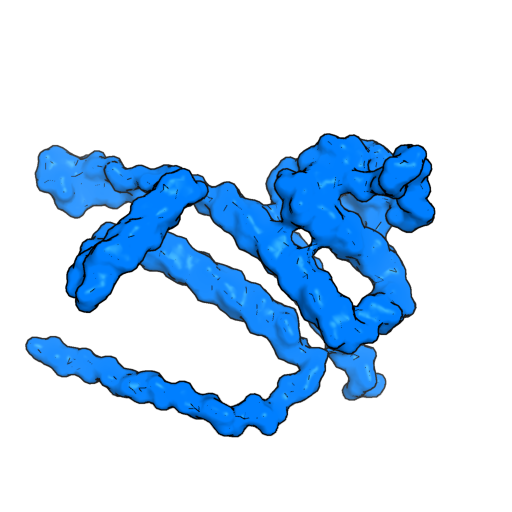A 1
ATOM 654 C C . ARG A 1 78 ? -30.856 -1.444 26.604 1.00 72.94 78 ARG A C 1
ATOM 656 O O . ARG A 1 78 ? -30.714 -0.431 27.278 1.00 72.94 78 ARG A O 1
ATOM 663 N N . ASP A 1 79 ? -30.300 -2.617 26.895 1.00 75.31 79 ASP A N 1
ATOM 664 C CA . ASP A 1 79 ? -29.501 -2.874 28.092 1.00 75.31 79 ASP A CA 1
ATOM 665 C C . ASP A 1 79 ? -28.034 -2.438 27.919 1.00 75.31 79 ASP A C 1
ATOM 667 O O . ASP A 1 79 ? -27.267 -2.475 28.881 1.00 75.31 79 ASP A O 1
ATOM 671 N N . GLY A 1 80 ? -27.636 -2.030 26.706 1.00 66.31 80 GLY A N 1
ATOM 672 C CA . GLY A 1 80 ? -26.297 -1.535 26.388 1.00 66.31 80 GLY A CA 1
ATOM 673 C C . GLY A 1 80 ? -25.199 -2.591 26.517 1.00 66.31 80 GLY A C 1
ATOM 674 O O . GLY A 1 80 ? -24.050 -2.240 26.772 1.00 66.31 80 GLY A O 1
ATOM 675 N N . LYS A 1 81 ? -25.537 -3.879 26.392 1.00 70.69 81 LYS A N 1
ATOM 676 C CA . LYS A 1 81 ? -24.592 -4.997 26.541 1.00 70.69 81 LYS A CA 1
ATOM 677 C C . LYS A 1 81 ? -24.036 -5.467 25.206 1.00 70.69 81 LYS A C 1
ATOM 679 O O . LYS A 1 81 ? -22.895 -5.916 25.152 1.00 70.69 81 LYS A O 1
ATOM 684 N N . ASN A 1 82 ? -24.815 -5.347 24.135 1.00 74.44 82 ASN A N 1
ATOM 685 C CA . ASN A 1 82 ? -24.390 -5.712 22.790 1.00 74.44 82 ASN A CA 1
ATOM 686 C C . ASN A 1 82 ? -24.088 -4.458 21.970 1.00 74.44 82 ASN A C 1
ATOM 688 O O . ASN A 1 82 ? -24.875 -3.514 21.964 1.00 74.44 82 ASN A O 1
ATOM 692 N N . PHE A 1 83 ? -22.975 -4.460 21.236 1.00 79.00 83 PHE A N 1
ATOM 693 C CA . PHE A 1 83 ? -22.557 -3.334 20.402 1.00 79.00 83 PHE A CA 1
ATOM 694 C C . PHE A 1 83 ? -22.261 -3.779 18.971 1.00 79.00 83 PHE A C 1
ATOM 696 O O . PHE A 1 83 ? -21.615 -4.799 18.743 1.00 79.00 83 PHE A O 1
ATOM 703 N N . GLN A 1 84 ? -22.670 -2.960 18.005 1.00 79.81 84 GLN A N 1
ATOM 704 C CA . GLN A 1 84 ? -22.253 -3.052 16.615 1.00 79.81 84 GLN A CA 1
ATOM 705 C C . GLN A 1 84 ? -21.121 -2.058 16.364 1.00 79.81 84 GLN A C 1
ATOM 707 O O . GLN A 1 84 ? -21.299 -0.849 16.522 1.00 79.81 84 GLN A O 1
ATOM 712 N N . ALA A 1 85 ? -19.972 -2.565 15.927 1.00 82.56 85 ALA A N 1
ATOM 713 C CA . ALA A 1 85 ? -18.866 -1.754 15.440 1.00 82.56 85 ALA A CA 1
ATOM 714 C C . ALA A 1 85 ? -19.058 -1.445 13.947 1.00 82.56 85 ALA A C 1
ATOM 716 O O . ALA A 1 85 ? -19.159 -2.356 13.127 1.00 82.56 85 ALA A O 1
ATOM 717 N N . ASN A 1 86 ? -19.081 -0.163 13.584 1.00 83.69 86 ASN A N 1
ATOM 718 C CA . ASN A 1 86 ? -19.031 0.288 12.194 1.00 83.69 86 ASN A CA 1
ATOM 719 C C . ASN A 1 86 ? -17.649 0.871 11.912 1.00 83.69 86 ASN A C 1
ATOM 721 O O . ASN A 1 86 ? -17.279 1.853 12.543 1.00 83.69 86 ASN A O 1
ATOM 725 N N . LEU A 1 87 ? -16.908 0.272 10.978 1.00 87.06 87 LEU A N 1
ATOM 726 C CA . LEU A 1 87 ? -15.523 0.614 10.644 1.00 87.06 87 LEU A CA 1
ATOM 727 C C . LEU A 1 87 ? -15.397 0.905 9.144 1.00 87.06 87 LEU A C 1
ATOM 729 O O . LEU A 1 87 ? -15.819 0.089 8.321 1.00 87.06 87 LEU A O 1
ATOM 733 N N . ASN A 1 88 ? -14.734 2.000 8.760 1.00 85.31 88 ASN A N 1
ATOM 734 C CA . ASN A 1 88 ? -14.368 2.237 7.362 1.00 85.31 88 ASN A CA 1
ATOM 735 C C . ASN A 1 88 ? -13.081 1.475 6.999 1.00 85.31 88 ASN A C 1
ATOM 737 O O . ASN A 1 88 ? -12.006 2.054 6.826 1.00 85.31 88 ASN A O 1
ATOM 741 N N . ILE A 1 89 ? -13.198 0.151 6.871 1.00 83.62 89 ILE A N 1
ATOM 742 C CA . ILE A 1 89 ? -12.067 -0.729 6.546 1.00 83.62 89 ILE A CA 1
ATOM 743 C C . ILE A 1 89 ? -11.424 -0.385 5.197 1.00 83.62 89 ILE A C 1
ATOM 745 O O . ILE A 1 89 ? -10.214 -0.516 5.042 1.00 83.62 89 ILE A O 1
ATOM 749 N N . LYS A 1 90 ? -12.209 0.113 4.232 1.00 83.25 90 LYS A N 1
ATOM 750 C CA . LYS A 1 90 ? -11.716 0.468 2.897 1.00 83.25 90 LYS A CA 1
ATOM 751 C C . LYS A 1 90 ? -10.640 1.555 2.967 1.00 83.25 90 LYS A C 1
ATOM 753 O O . LYS A 1 90 ? -9.566 1.370 2.413 1.00 83.25 90 LYS A O 1
ATOM 758 N N . SER A 1 91 ? -10.893 2.637 3.706 1.00 82.75 91 SER A N 1
ATOM 759 C CA . SER A 1 91 ? -9.928 3.736 3.878 1.00 82.75 91 SER A CA 1
ATOM 760 C C . SER A 1 91 ? -8.609 3.270 4.517 1.00 82.75 91 SER A C 1
ATOM 762 O O . SER A 1 91 ? -7.515 3.682 4.113 1.00 82.75 91 SER A O 1
ATOM 764 N N . LEU A 1 92 ? -8.700 2.361 5.494 1.00 86.25 92 LEU A N 1
ATOM 765 C CA . LEU A 1 92 ? -7.531 1.772 6.148 1.00 86.25 92 LEU A CA 1
ATOM 766 C C . LEU A 1 92 ? -6.729 0.886 5.185 1.00 86.25 92 LEU A C 1
ATOM 768 O O . LEU A 1 92 ? -5.505 1.004 5.123 1.00 86.25 92 LEU A O 1
ATOM 772 N N . LEU A 1 93 ? -7.412 0.043 4.406 1.00 86.56 93 LEU A N 1
ATOM 773 C CA . LEU A 1 93 ? -6.786 -0.807 3.392 1.00 86.56 93 LEU A CA 1
ATOM 774 C C . LEU A 1 93 ? -6.123 0.017 2.287 1.00 86.56 93 LEU A C 1
ATOM 776 O O . LEU A 1 93 ? -4.996 -0.297 1.909 1.00 86.56 93 LEU A O 1
ATOM 780 N N . ASP A 1 94 ? -6.766 1.087 1.816 1.00 85.06 94 ASP A N 1
ATOM 781 C CA . ASP A 1 94 ? -6.189 2.001 0.824 1.00 85.06 94 ASP A CA 1
ATOM 782 C C . ASP A 1 94 ? -4.903 2.646 1.371 1.00 85.06 94 ASP A C 1
ATOM 784 O O . ASP A 1 94 ? -3.886 2.721 0.680 1.00 85.06 94 ASP A O 1
ATOM 788 N N . THR A 1 95 ? -4.913 3.057 2.643 1.00 85.62 95 THR A N 1
ATOM 789 C CA . THR A 1 95 ? -3.740 3.644 3.307 1.00 85.62 95 THR A CA 1
ATOM 790 C C . THR A 1 95 ? -2.596 2.639 3.441 1.00 85.62 95 THR A C 1
ATOM 792 O O . THR A 1 95 ? -1.478 2.940 3.024 1.00 85.62 95 THR A O 1
ATOM 795 N N . LYS A 1 96 ? -2.858 1.426 3.950 1.00 88.62 96 LYS A N 1
ATOM 796 C CA . LYS A 1 96 ? -1.817 0.390 4.074 1.00 88.62 96 LYS A CA 1
ATOM 797 C C . LYS A 1 96 ? -1.289 -0.045 2.706 1.00 88.62 96 LYS A C 1
ATOM 799 O O . LYS A 1 96 ? -0.088 -0.245 2.574 1.00 88.62 96 LYS A O 1
ATOM 804 N N . SER A 1 97 ? -2.140 -0.119 1.685 1.00 88.88 97 SER A N 1
ATOM 805 C CA . SER A 1 97 ? -1.737 -0.450 0.310 1.00 88.88 97 SER A CA 1
ATOM 806 C C . SER A 1 97 ? -0.742 0.570 -0.256 1.00 88.88 97 SER A C 1
ATOM 808 O O . SER A 1 97 ? 0.276 0.182 -0.831 1.00 88.88 97 SER A O 1
ATOM 810 N N . ARG A 1 98 ? -0.967 1.873 -0.023 1.00 89.06 98 ARG A N 1
ATOM 811 C CA . ARG A 1 98 ? 0.006 2.927 -0.367 1.00 89.06 98 ARG A CA 1
ATOM 812 C C . ARG A 1 98 ? 1.328 2.745 0.379 1.00 89.06 98 ARG A C 1
ATOM 814 O O . ARG A 1 98 ? 2.382 2.783 -0.253 1.00 89.06 98 ARG A O 1
ATOM 821 N N . SER A 1 99 ? 1.280 2.499 1.690 1.00 89.88 99 SER A N 1
ATOM 822 C CA . SER A 1 99 ? 2.485 2.273 2.501 1.00 89.88 99 SER A CA 1
ATOM 823 C C . SER A 1 99 ? 3.291 1.062 2.031 1.00 89.88 99 SER A C 1
ATOM 825 O O . SER A 1 99 ? 4.510 1.152 1.941 1.00 89.88 99 SER A O 1
ATOM 827 N N . LEU A 1 100 ? 2.627 -0.042 1.678 1.00 90.25 100 LEU A N 1
ATOM 828 C CA . LEU A 1 100 ? 3.283 -1.243 1.158 1.00 90.25 100 LEU A CA 1
ATOM 829 C C . LEU A 1 100 ? 4.014 -0.974 -0.162 1.00 90.25 100 LEU A C 1
ATOM 831 O O . LEU A 1 100 ? 5.152 -1.397 -0.329 1.00 90.25 100 LEU A O 1
ATOM 835 N N . ILE A 1 101 ? 3.387 -0.240 -1.083 1.00 91.88 101 ILE A N 1
ATOM 836 C CA . ILE A 1 101 ? 4.003 0.128 -2.365 1.00 91.88 101 ILE A CA 1
ATOM 837 C C . ILE A 1 101 ? 5.227 1.025 -2.167 1.00 91.88 101 ILE A C 1
ATOM 839 O O . ILE A 1 101 ? 6.247 0.822 -2.826 1.00 91.88 101 ILE A O 1
ATOM 843 N N . ILE A 1 102 ? 5.140 2.006 -1.264 1.00 92.25 102 ILE A N 1
ATOM 844 C CA . ILE A 1 102 ? 6.270 2.883 -0.940 1.00 92.25 102 ILE A CA 1
ATOM 845 C C . ILE A 1 102 ? 7.406 2.062 -0.321 1.00 92.25 102 ILE A C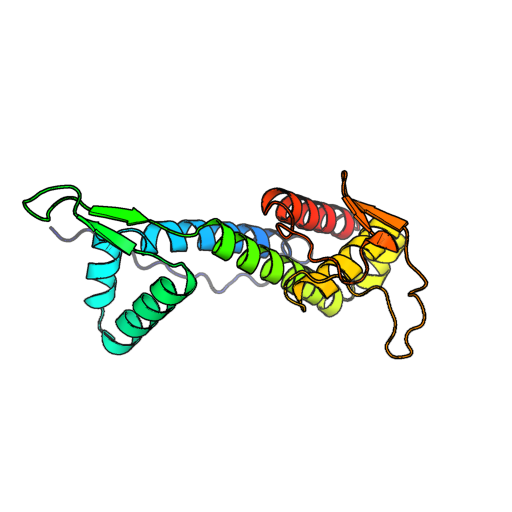 1
ATOM 847 O O . ILE A 1 102 ? 8.521 2.111 -0.837 1.00 92.25 102 ILE A O 1
ATOM 851 N N . GLY A 1 103 ? 7.113 1.255 0.703 1.00 91.38 103 GLY A N 1
ATOM 852 C CA . GLY A 1 103 ? 8.109 0.426 1.387 1.00 91.38 103 GLY A CA 1
ATOM 853 C C . GLY A 1 103 ? 8.781 -0.586 0.456 1.00 91.38 103 GLY A C 1
ATOM 854 O O . GLY A 1 103 ? 10.002 -0.723 0.467 1.00 91.38 103 GLY A O 1
ATOM 855 N N . ALA A 1 104 ? 8.013 -1.225 -0.430 1.00 91.94 104 ALA A N 1
ATOM 856 C CA . ALA A 1 104 ? 8.541 -2.126 -1.451 1.00 91.94 104 ALA A CA 1
ATOM 857 C C . ALA A 1 104 ? 9.541 -1.425 -2.389 1.00 91.94 104 ALA A C 1
ATOM 859 O O . ALA A 1 104 ? 10.571 -1.994 -2.753 1.00 91.94 104 ALA A O 1
ATOM 860 N N . PHE A 1 105 ? 9.261 -0.177 -2.771 1.00 92.62 105 PHE A N 1
ATOM 861 C CA . PHE A 1 105 ? 10.143 0.595 -3.643 1.00 92.62 105 PHE A CA 1
ATOM 862 C C . PHE A 1 105 ? 11.421 1.018 -2.913 1.00 92.62 105 PHE A C 1
ATOM 864 O O . PHE A 1 105 ? 12.513 0.863 -3.457 1.00 92.62 105 PHE A O 1
ATOM 871 N N . GLU A 1 106 ? 11.300 1.482 -1.668 1.00 91.00 106 GLU A N 1
ATOM 872 C CA . GLU A 1 106 ? 12.443 1.848 -0.820 1.00 91.00 106 GLU A CA 1
ATOM 873 C C . GLU A 1 106 ? 13.380 0.660 -0.580 1.00 91.00 106 GLU A C 1
ATOM 875 O O . GLU A 1 106 ? 14.601 0.802 -0.632 1.00 91.00 106 GLU A O 1
ATOM 880 N N . ILE A 1 107 ? 12.820 -0.535 -0.394 1.00 89.38 107 ILE A N 1
ATOM 881 C CA . ILE A 1 107 ? 13.558 -1.798 -0.327 1.00 89.38 107 ILE A CA 1
ATOM 882 C C . ILE A 1 107 ? 14.368 -2.040 -1.605 1.00 89.38 107 ILE A C 1
ATOM 884 O O . ILE A 1 107 ? 15.568 -2.319 -1.529 1.00 89.38 107 ILE A O 1
ATOM 888 N N . ILE A 1 108 ? 13.736 -1.905 -2.777 1.00 90.31 108 ILE A N 1
ATOM 889 C CA . ILE A 1 108 ? 14.382 -2.116 -4.080 1.00 90.31 108 ILE A CA 1
ATOM 890 C C . ILE A 1 108 ? 15.527 -1.121 -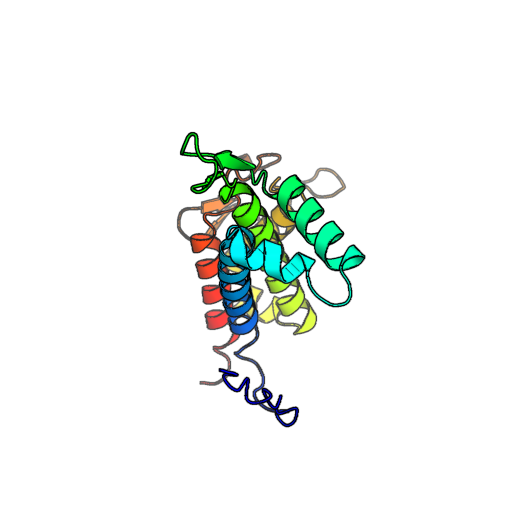4.280 1.00 90.31 108 ILE A C 1
ATOM 892 O O . ILE A 1 108 ? 16.604 -1.509 -4.741 1.00 90.31 108 ILE A O 1
ATOM 896 N N . GLU A 1 109 ? 15.327 0.144 -3.912 1.00 88.00 109 GLU A N 1
ATOM 897 C CA . GLU A 1 109 ? 16.367 1.173 -3.974 1.00 88.00 109 GLU A CA 1
ATOM 898 C C . GLU A 1 109 ? 17.517 0.880 -3.007 1.00 88.00 109 GLU A C 1
ATOM 900 O O . GLU A 1 109 ? 18.676 0.824 -3.427 1.00 88.00 109 GLU A O 1
ATOM 905 N N . LYS A 1 110 ? 17.215 0.620 -1.730 1.00 86.50 110 LYS A N 1
ATOM 906 C CA . LYS A 1 110 ? 18.211 0.360 -0.679 1.00 86.50 110 LYS A CA 1
ATOM 907 C C . LYS A 1 110 ? 19.072 -0.861 -0.992 1.00 86.50 110 LYS A C 1
ATOM 909 O O . LYS A 1 110 ? 20.277 -0.848 -0.749 1.00 86.50 110 LYS A O 1
ATOM 914 N N . LYS A 1 111 ? 18.471 -1.902 -1.569 1.00 85.06 111 LYS A N 1
ATOM 915 C CA . LYS A 1 111 ? 19.158 -3.131 -1.996 1.00 85.06 111 LYS A CA 1
ATOM 916 C C . LYS A 1 111 ? 19.793 -3.015 -3.386 1.00 85.06 111 LYS A C 1
ATOM 918 O O . LYS A 1 111 ? 20.353 -3.988 -3.874 1.00 85.06 111 LYS A O 1
ATOM 923 N N . LYS A 1 112 ? 19.736 -1.839 -4.027 1.00 87.44 112 LYS A N 1
ATOM 924 C CA . LYS A 1 112 ? 20.292 -1.572 -5.367 1.00 87.44 112 LYS A CA 1
ATOM 925 C C . LYS A 1 112 ? 19.742 -2.510 -6.458 1.00 87.44 112 LYS A C 1
ATOM 927 O O . LYS A 1 112 ? 20.411 -2.786 -7.450 1.00 87.44 112 LYS A O 1
ATOM 932 N N . LEU A 1 113 ? 18.493 -2.957 -6.311 1.00 89.62 113 LEU A N 1
ATOM 933 C CA . LEU A 1 113 ? 17.823 -3.912 -7.205 1.00 89.62 113 LEU A CA 1
ATOM 934 C C . LEU A 1 113 ? 17.103 -3.248 -8.391 1.00 89.62 113 LEU A C 1
ATOM 936 O O . LEU A 1 113 ? 16.581 -3.942 -9.262 1.00 89.62 113 LEU A O 1
ATOM 940 N N . VAL A 1 114 ? 17.105 -1.913 -8.468 1.00 91.50 114 VAL A N 1
ATOM 941 C CA . VAL A 1 114 ? 16.446 -1.135 -9.536 1.00 91.50 114 VAL A CA 1
ATOM 942 C C . VAL A 1 114 ? 16.870 -1.598 -10.930 1.00 91.50 114 VAL A C 1
ATOM 944 O O . VAL A 1 114 ? 16.020 -1.873 -11.775 1.00 91.50 114 VAL A O 1
ATOM 947 N N . ASN A 1 115 ? 18.179 -1.726 -11.173 1.00 91.50 115 ASN A N 1
ATOM 948 C CA . ASN A 1 115 ? 18.689 -2.133 -12.485 1.00 91.50 115 ASN A CA 1
ATOM 949 C C . ASN A 1 115 ? 18.295 -3.574 -12.826 1.00 91.50 115 ASN A C 1
ATOM 951 O O . ASN A 1 115 ? 17.968 -3.862 -13.973 1.00 91.50 115 ASN A O 1
ATOM 955 N N . LYS A 1 116 ? 18.268 -4.467 -11.829 1.00 89.88 116 LYS A N 1
ATOM 956 C CA . LYS A 1 116 ? 17.831 -5.857 -12.006 1.00 89.88 116 LYS A CA 1
ATOM 957 C C . LYS A 1 116 ? 16.364 -5.914 -12.427 1.00 89.88 116 LYS A C 1
ATOM 959 O O . LYS A 1 116 ? 16.054 -6.554 -13.427 1.00 89.88 116 LYS A O 1
ATOM 964 N N . LEU A 1 117 ? 15.489 -5.200 -11.716 1.00 91.38 117 LEU A N 1
ATOM 965 C CA . LEU A 1 117 ? 14.065 -5.127 -12.044 1.00 91.38 117 LEU A CA 1
ATOM 966 C C . LEU A 1 117 ? 13.843 -4.522 -13.434 1.00 91.38 117 LEU A C 1
ATOM 968 O O . LEU A 1 117 ? 13.143 -5.108 -14.249 1.00 91.38 117 LEU A O 1
ATOM 972 N N . LYS A 1 118 ? 14.503 -3.397 -13.733 1.00 92.88 118 LYS A N 1
ATOM 973 C CA . LYS A 1 118 ? 14.419 -2.731 -15.038 1.00 92.88 118 LYS A CA 1
ATOM 974 C C . LYS A 1 118 ? 14.860 -3.636 -16.193 1.00 92.88 118 LYS A C 1
ATOM 976 O O . LYS A 1 118 ? 14.269 -3.563 -17.263 1.00 92.88 118 LYS A O 1
ATOM 981 N N . ASN A 1 119 ? 15.888 -4.461 -15.991 1.00 92.81 119 ASN A N 1
ATOM 982 C CA . ASN A 1 119 ? 16.405 -5.352 -17.029 1.00 92.81 119 ASN A CA 1
ATOM 983 C C . ASN A 1 119 ? 15.549 -6.611 -17.206 1.00 92.81 119 ASN A C 1
ATOM 985 O O . ASN A 1 119 ? 15.390 -7.070 -18.333 1.00 92.81 119 ASN A O 1
ATOM 989 N N . LYS A 1 120 ? 15.014 -7.174 -16.116 1.00 92.81 120 LYS A N 1
ATOM 990 C CA . LYS A 1 120 ? 14.178 -8.381 -16.173 1.00 92.81 120 LYS A CA 1
ATOM 991 C C . LYS A 1 120 ? 12.758 -8.098 -16.645 1.00 92.81 120 LYS A C 1
ATOM 993 O O . LYS A 1 120 ? 12.234 -8.845 -17.461 1.00 92.81 120 LYS A O 1
ATOM 998 N N . ASP A 1 121 ? 12.149 -7.035 -16.131 1.00 93.50 121 ASP A N 1
ATOM 999 C CA . ASP A 1 121 ? 10.789 -6.640 -16.483 1.00 93.50 121 ASP A CA 1
ATOM 1000 C C . ASP A 1 121 ? 10.668 -5.103 -16.544 1.00 93.50 121 ASP A C 1
ATOM 1002 O O . ASP A 1 121 ? 10.238 -4.447 -15.585 1.00 93.50 121 ASP A O 1
ATOM 1006 N N . PRO A 1 122 ? 11.067 -4.488 -17.674 1.00 92.81 122 PRO A N 1
ATOM 1007 C CA . PRO A 1 122 ? 11.009 -3.039 -17.847 1.00 92.81 122 PRO A CA 1
ATOM 1008 C C . PRO A 1 122 ? 9.577 -2.492 -17.803 1.00 92.81 122 PRO A C 1
ATOM 1010 O O . PRO A 1 122 ? 9.373 -1.350 -17.380 1.00 92.81 122 PRO A O 1
ATOM 1013 N N . ASN A 1 123 ? 8.585 -3.289 -18.211 1.00 93.50 123 ASN A N 1
ATOM 1014 C CA . ASN A 1 123 ? 7.183 -2.891 -18.172 1.00 93.50 123 ASN A CA 1
ATOM 1015 C C . ASN A 1 123 ? 6.668 -2.835 -16.725 1.00 93.50 123 ASN A C 1
ATOM 1017 O O . ASN A 1 123 ? 6.101 -1.816 -16.321 1.00 93.50 123 ASN A O 1
ATOM 1021 N N . LEU A 1 124 ? 6.934 -3.868 -15.921 1.00 92.62 124 LEU A N 1
ATOM 1022 C CA . LEU A 1 124 ? 6.601 -3.875 -14.497 1.00 92.62 124 LEU A CA 1
ATOM 1023 C C . LEU A 1 124 ? 7.342 -2.777 -13.739 1.00 92.62 124 LEU A C 1
ATOM 1025 O O . LEU A 1 124 ? 6.740 -2.100 -12.909 1.00 92.62 124 LEU A O 1
ATOM 1029 N N . PHE A 1 125 ? 8.626 -2.561 -14.036 1.00 93.62 125 PHE A N 1
ATOM 1030 C CA . PHE A 1 125 ? 9.394 -1.475 -13.432 1.00 93.62 125 PHE A CA 1
ATOM 1031 C C . PHE A 1 125 ? 8.752 -0.108 -13.704 1.00 93.62 125 PHE A C 1
ATOM 1033 O O . PHE A 1 125 ? 8.549 0.683 -12.777 1.00 93.62 125 PHE A O 1
ATOM 1040 N N . CYS A 1 126 ? 8.404 0.157 -14.967 1.00 93.25 126 CYS A N 1
ATOM 1041 C CA . CYS A 1 126 ? 7.718 1.379 -15.377 1.00 93.25 126 CYS A CA 1
ATOM 1042 C C . CYS A 1 126 ? 6.400 1.552 -14.608 1.00 93.25 126 CYS A C 1
ATOM 1044 O O . CYS A 1 126 ? 6.179 2.589 -13.974 1.00 93.25 126 CYS A O 1
ATOM 1046 N N . PHE A 1 127 ? 5.574 0.502 -14.586 1.00 92.88 127 PHE A N 1
ATOM 1047 C CA . PHE A 1 127 ? 4.298 0.481 -13.879 1.00 92.88 127 PHE A CA 1
ATOM 1048 C C . PHE A 1 127 ? 4.463 0.777 -12.385 1.00 92.88 127 PHE A C 1
ATOM 1050 O O . PHE A 1 127 ? 3.837 1.692 -11.843 1.00 92.88 127 PHE A O 1
ATOM 1057 N N . PHE A 1 128 ? 5.356 0.043 -11.725 1.00 93.25 128 PHE A N 1
ATOM 1058 C CA . PHE A 1 128 ? 5.591 0.141 -10.292 1.00 93.25 128 PHE A CA 1
ATOM 1059 C C . PHE A 1 128 ? 6.082 1.529 -9.879 1.00 93.25 128 PHE A C 1
ATOM 1061 O O . PHE A 1 128 ? 5.610 2.085 -8.889 1.00 93.25 128 PHE A O 1
ATOM 1068 N N . ARG A 1 129 ? 6.967 2.145 -10.670 1.00 92.44 129 ARG A N 1
ATOM 1069 C CA . ARG A 1 129 ? 7.469 3.498 -10.404 1.00 92.44 129 ARG A CA 1
ATOM 1070 C C . ARG A 1 129 ? 6.352 4.549 -10.439 1.00 92.44 129 ARG A C 1
ATOM 1072 O O . ARG A 1 129 ? 6.333 5.444 -9.593 1.00 92.44 129 ARG A O 1
ATOM 1079 N N . HIS A 1 130 ? 5.416 4.447 -11.384 1.00 91.50 130 HIS A N 1
ATOM 1080 C CA . HIS A 1 130 ? 4.272 5.367 -11.465 1.00 91.50 130 HIS A CA 1
ATOM 1081 C C . HIS A 1 130 ? 3.272 5.146 -10.337 1.00 91.50 130 HIS A C 1
ATOM 1083 O O . HIS A 1 130 ? 2.815 6.112 -9.728 1.00 91.50 130 HIS A O 1
ATOM 1089 N N . ILE A 1 131 ? 2.980 3.888 -10.002 1.00 91.50 131 ILE A N 1
ATOM 1090 C CA . ILE A 1 131 ? 2.117 3.568 -8.864 1.00 91.50 131 ILE A CA 1
ATOM 1091 C C . ILE A 1 131 ? 2.751 4.024 -7.547 1.00 91.50 131 ILE A C 1
ATOM 1093 O O . ILE A 1 131 ? 2.060 4.619 -6.727 1.00 91.50 131 ILE A O 1
ATOM 1097 N N . ARG A 1 132 ? 4.066 3.879 -7.355 1.00 92.69 132 ARG A N 1
ATOM 1098 C CA . ARG A 1 132 ? 4.758 4.452 -6.191 1.00 92.69 132 ARG A CA 1
ATOM 1099 C C . ARG A 1 132 ? 4.637 5.968 -6.134 1.00 92.69 132 ARG A C 1
ATOM 1101 O O . ARG A 1 132 ? 4.424 6.516 -5.056 1.00 92.69 132 ARG A O 1
ATOM 1108 N N . ASN A 1 133 ? 4.769 6.661 -7.267 1.00 89.88 133 ASN A N 1
ATOM 1109 C CA . ASN A 1 133 ? 4.552 8.106 -7.293 1.00 89.88 133 ASN A CA 1
ATOM 1110 C C . ASN A 1 133 ? 3.118 8.460 -6.876 1.00 89.88 133 ASN A C 1
ATOM 1112 O O . ASN A 1 133 ? 2.940 9.324 -6.025 1.00 89.88 133 ASN A O 1
ATOM 1116 N N . ALA A 1 134 ? 2.122 7.745 -7.395 1.00 90.00 134 ALA A N 1
ATOM 1117 C CA . ALA A 1 134 ? 0.738 7.939 -6.991 1.00 90.00 134 ALA A CA 1
ATOM 1118 C C . ALA A 1 134 ? 0.511 7.635 -5.500 1.00 90.00 134 ALA A C 1
ATOM 1120 O O . ALA A 1 134 ? -0.176 8.399 -4.829 1.00 90.00 134 ALA A O 1
ATOM 1121 N N . ALA A 1 135 ? 1.135 6.590 -4.942 1.00 91.00 135 ALA A N 1
ATOM 1122 C CA . ALA A 1 135 ? 1.058 6.270 -3.512 1.00 91.00 135 ALA A CA 1
ATOM 1123 C C . ALA A 1 135 ? 1.515 7.440 -2.628 1.00 91.00 135 ALA A C 1
ATOM 1125 O O . ALA A 1 135 ? 0.914 7.696 -1.588 1.00 91.00 135 ALA A O 1
ATOM 1126 N N . ALA A 1 136 ? 2.555 8.161 -3.054 1.00 89.81 136 ALA A N 1
ATOM 1127 C CA . ALA A 1 136 ? 3.093 9.321 -2.346 1.00 89.81 136 ALA A CA 1
ATOM 1128 C C . ALA A 1 136 ? 2.241 10.599 -2.501 1.00 89.81 136 ALA A C 1
ATOM 1130 O O . ALA A 1 136 ? 2.506 11.594 -1.830 1.00 89.81 136 ALA A O 1
ATOM 1131 N N . HIS A 1 137 ? 1.233 10.586 -3.378 1.00 88.88 137 HIS A N 1
ATOM 1132 C CA . HIS A 1 137 ? 0.374 11.728 -3.698 1.00 88.88 137 HIS A CA 1
ATOM 1133 C C . HIS A 1 137 ? -1.112 11.365 -3.582 1.00 88.88 137 HIS A C 1
ATOM 1135 O O . HIS A 1 137 ? -1.901 11.661 -4.476 1.00 88.88 137 HIS A O 1
ATOM 1141 N N . ASP A 1 138 ? -1.488 10.670 -2.504 1.00 84.12 138 ASP A N 1
ATOM 1142 C CA . ASP A 1 138 ? -2.877 10.288 -2.200 1.00 84.12 138 ASP A CA 1
ATOM 1143 C C . ASP A 1 138 ? -3.604 9.563 -3.349 1.00 84.12 138 ASP A C 1
ATOM 1145 O O . ASP A 1 138 ? -4.811 9.678 -3.544 1.00 84.12 138 ASP A O 1
ATOM 1149 N N . GLY A 1 139 ? -2.854 8.773 -4.116 1.00 85.25 139 GLY A N 1
ATOM 1150 C CA . GLY A 1 139 ? -3.352 8.000 -5.248 1.00 85.25 139 GLY A CA 1
ATOM 1151 C C . GLY A 1 139 ? -3.428 8.773 -6.564 1.00 85.25 139 GLY A C 1
ATOM 1152 O O . GLY A 1 139 ? -3.845 8.192 -7.562 1.00 85.25 139 GLY A O 1
ATOM 1153 N N . ILE A 1 140 ? -3.016 10.040 -6.615 1.00 88.31 140 ILE A N 1
ATOM 1154 C CA . ILE A 1 140 ? -3.041 10.848 -7.839 1.00 88.31 140 ILE A CA 1
ATOM 1155 C C . ILE A 1 140 ? -1.812 10.534 -8.693 1.00 88.31 140 ILE A C 1
ATOM 1157 O O . ILE A 1 140 ? -0.673 10.763 -8.287 1.00 88.31 140 ILE A O 1
ATOM 1161 N N . ILE A 1 141 ? -2.037 10.049 -9.914 1.00 88.25 141 ILE A N 1
ATOM 1162 C CA . ILE A 1 141 ? -0.953 9.782 -10.861 1.00 88.25 141 ILE A CA 1
ATOM 1163 C C . ILE A 1 141 ? -0.417 11.093 -11.457 1.00 88.25 141 ILE A C 1
ATOM 1165 O O . ILE A 1 141 ? -1.168 11.890 -12.029 1.00 88.25 141 ILE A O 1
ATOM 1169 N N . ASN A 1 142 ? 0.909 11.271 -11.417 1.00 89.06 142 ASN A N 1
ATOM 1170 C CA . ASN A 1 142 ? 1.600 12.362 -12.100 1.00 89.06 142 ASN A CA 1
ATOM 1171 C C . ASN A 1 142 ? 2.612 11.859 -13.150 1.00 89.06 142 ASN A C 1
ATOM 1173 O O . ASN A 1 142 ? 3.724 11.418 -12.849 1.00 89.06 142 ASN A O 1
ATOM 1177 N N . LEU A 1 143 ? 2.233 11.999 -14.417 1.00 91.25 143 LEU A N 1
ATOM 1178 C CA . LEU A 1 143 ? 2.979 11.564 -15.599 1.00 91.25 143 LEU A CA 1
ATOM 1179 C C . LEU A 1 143 ? 3.794 12.685 -16.248 1.00 91.25 143 LEU A C 1
ATOM 1181 O O . LEU A 1 143 ? 4.399 12.467 -17.300 1.00 91.25 143 LEU A O 1
ATOM 1185 N N . LYS A 1 144 ? 3.813 13.878 -15.649 1.00 90.88 144 LYS A N 1
ATOM 1186 C CA . LYS A 1 144 ? 4.609 15.005 -16.129 1.00 90.88 144 LYS A CA 1
ATOM 1187 C C . LYS A 1 144 ? 5.858 15.209 -15.277 1.00 90.88 144 LYS A C 1
ATOM 1189 O O . LYS A 1 144 ? 5.883 14.939 -14.074 1.00 90.88 144 LYS A O 1
ATOM 1194 N N . ASN A 1 145 ? 6.911 15.677 -15.931 1.00 88.62 145 ASN A N 1
ATOM 1195 C CA . ASN A 1 145 ? 8.111 16.194 -15.293 1.00 88.62 145 ASN A CA 1
ATOM 1196 C C . ASN A 1 145 ? 7.825 17.566 -14.662 1.00 88.62 145 ASN A C 1
ATOM 1198 O O . ASN A 1 145 ? 6.775 18.170 -14.88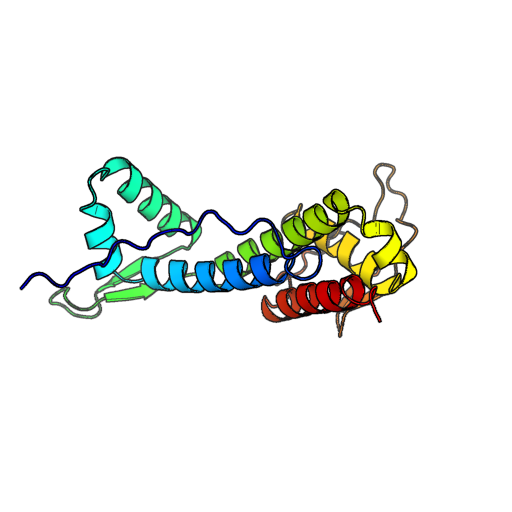6 1.00 88.62 145 ASN A O 1
ATOM 1202 N N . LYS A 1 146 ? 8.779 18.077 -13.874 1.00 88.25 146 LYS A N 1
ATOM 1203 C CA . LYS A 1 146 ? 8.654 19.389 -13.210 1.00 88.25 146 LYS A CA 1
ATOM 1204 C C . LYS A 1 146 ? 8.497 20.552 -14.197 1.00 88.25 146 LYS A C 1
ATOM 1206 O O . LYS A 1 146 ? 7.868 21.543 -13.857 1.00 88.25 146 LYS A O 1
ATOM 1211 N N . ASP A 1 147 ? 9.045 20.416 -15.400 1.00 93.06 147 ASP A N 1
ATOM 1212 C CA . ASP A 1 147 ? 8.934 21.387 -16.496 1.00 93.06 147 ASP A CA 1
ATOM 1213 C C . ASP A 1 147 ? 7.619 21.259 -17.297 1.00 93.06 147 ASP A C 1
ATOM 1215 O O . ASP A 1 147 ? 7.403 21.987 -18.261 1.00 93.06 147 ASP A O 1
ATOM 1219 N N . GLY A 1 148 ? 6.734 20.328 -16.922 1.00 89.75 148 GLY A N 1
ATOM 1220 C CA . GLY A 1 148 ? 5.463 20.073 -17.600 1.00 89.75 148 GLY A CA 1
ATOM 1221 C C . GLY A 1 148 ? 5.552 19.152 -18.822 1.00 89.75 148 GLY A C 1
ATOM 1222 O O . GLY A 1 148 ? 4.504 18.803 -19.379 1.00 89.75 148 GLY A O 1
ATOM 1223 N N . SER A 1 149 ? 6.754 18.718 -19.217 1.00 93.06 149 SER A N 1
ATOM 1224 C CA . SER A 1 149 ? 6.943 17.728 -20.282 1.00 93.06 149 SER A CA 1
ATOM 1225 C C . SER A 1 149 ? 6.441 16.343 -19.856 1.00 93.06 149 SER A C 1
ATOM 1227 O O . SER A 1 149 ? 6.377 16.019 -18.669 1.00 93.06 149 SER A O 1
ATOM 1229 N N . TRP A 1 150 ? 6.050 15.510 -20.822 1.00 90.62 150 TRP A N 1
ATOM 1230 C CA . TRP A 1 150 ? 5.632 14.134 -20.540 1.00 90.62 150 TRP A CA 1
ATOM 1231 C C . TRP A 1 150 ? 6.834 13.267 -20.155 1.00 90.62 150 TRP A C 1
ATOM 1233 O O . TRP A 1 150 ? 7.893 13.358 -20.775 1.00 90.62 150 TRP A O 1
ATOM 1243 N N . ARG A 1 151 ? 6.655 12.383 -19.165 1.00 88.12 151 ARG A N 1
ATOM 1244 C CA . ARG A 1 151 ? 7.623 11.316 -18.880 1.00 88.12 151 ARG A CA 1
ATOM 1245 C C . ARG A 1 151 ? 7.763 10.407 -20.108 1.00 88.12 151 ARG A C 1
ATOM 1247 O O . ARG A 1 151 ? 6.793 10.185 -20.826 1.00 88.12 151 ARG A O 1
ATOM 1254 N N . SER A 1 152 ? 8.973 9.913 -20.357 1.00 80.25 152 SER A N 1
ATOM 1255 C CA . SER A 1 152 ? 9.298 9.115 -21.549 1.00 80.25 152 SER A CA 1
ATOM 1256 C C . SER A 1 152 ? 8.797 7.672 -21.484 1.00 80.25 152 SER A C 1
ATOM 1258 O O . SER A 1 152 ? 8.683 7.008 -22.507 1.00 80.25 152 SER A O 1
ATOM 1260 N N . ASP A 1 153 ? 8.490 7.185 -20.291 1.00 81.19 153 ASP A N 1
ATOM 1261 C CA . ASP A 1 153 ? 8.069 5.824 -20.012 1.00 81.19 153 ASP A CA 1
ATOM 1262 C C . ASP A 1 153 ? 6.576 5.794 -19.673 1.00 81.19 153 ASP A C 1
ATOM 1264 O O . ASP A 1 153 ? 6.164 5.813 -18.516 1.00 81.19 153 ASP A O 1
ATOM 1268 N N . LEU A 1 154 ? 5.758 5.802 -20.722 1.00 84.56 154 LEU A N 1
ATOM 1269 C CA . LEU A 1 154 ? 4.298 5.700 -20.667 1.00 84.56 154 LEU A CA 1
ATOM 1270 C C . LEU A 1 154 ? 3.841 4.360 -21.258 1.00 84.56 154 LEU A C 1
ATOM 1272 O O . LEU A 1 154 ? 4.659 3.585 -21.747 1.00 84.56 154 LEU A O 1
ATOM 1276 N N . ASP A 1 155 ? 2.535 4.095 -21.195 1.00 88.19 155 ASP A N 1
ATOM 1277 C CA . ASP A 1 155 ? 1.899 2.892 -21.748 1.00 88.19 155 ASP A CA 1
ATOM 1278 C C . ASP A 1 155 ? 2.379 1.581 -21.101 1.00 88.19 155 ASP A C 1
ATOM 1280 O O . ASP A 1 155 ? 2.499 0.546 -21.754 1.00 88.19 155 ASP A O 1
ATOM 1284 N N . CYS A 1 156 ? 2.605 1.610 -19.787 1.00 91.69 156 CYS A N 1
ATOM 1285 C CA . CYS A 1 156 ? 2.909 0.412 -19.008 1.00 91.69 156 CYS A CA 1
ATOM 1286 C C . CYS A 1 156 ? 1.645 -0.239 -18.446 1.00 91.69 156 CYS A C 1
ATOM 1288 O O . CYS A 1 156 ? 0.612 0.410 -18.234 1.00 91.69 156 CYS A O 1
ATOM 1290 N N . TYR A 1 157 ? 1.737 -1.539 -18.189 1.00 91.06 157 TYR A N 1
ATOM 1291 C CA . TYR A 1 157 ? 0.611 -2.348 -17.744 1.00 91.06 157 TYR A CA 1
ATOM 1292 C C . TYR A 1 157 ? 1.008 -3.340 -16.657 1.00 91.06 157 TYR A C 1
ATOM 1294 O O . TYR A 1 157 ? 2.104 -3.890 -16.656 1.00 91.06 157 TYR A O 1
ATOM 1302 N N . PHE A 1 158 ? 0.078 -3.618 -15.754 1.00 89.69 158 PHE A N 1
ATOM 1303 C CA . PHE A 1 158 ? 0.179 -4.727 -14.819 1.00 89.69 158 PHE A CA 1
ATOM 1304 C C . PHE A 1 158 ? -1.205 -5.336 -14.625 1.00 89.69 158 PHE A C 1
ATOM 1306 O O . PHE A 1 158 ? -2.172 -4.632 -14.321 1.00 89.69 158 PHE A O 1
ATOM 1313 N N . LEU A 1 159 ? -1.319 -6.650 -14.838 1.00 86.94 159 LEU A N 1
ATOM 1314 C CA . LEU A 1 159 ? -2.608 -7.339 -14.943 1.00 86.94 159 LEU A CA 1
ATOM 1315 C C . LEU A 1 159 ? -3.520 -6.635 -15.972 1.00 86.94 159 LEU A C 1
ATOM 1317 O O . LEU A 1 159 ? -3.166 -6.520 -17.141 1.00 86.94 159 LEU A O 1
ATOM 1321 N N . LYS A 1 160 ? -4.692 -6.153 -15.542 1.00 84.69 160 LYS A N 1
ATOM 1322 C CA . LYS A 1 160 ? -5.664 -5.420 -16.375 1.00 84.69 160 LYS A CA 1
ATOM 1323 C C . LYS A 1 160 ? -5.560 -3.898 -16.223 1.00 84.69 160 LYS A C 1
ATOM 1325 O O . LYS A 1 160 ? -6.401 -3.175 -16.751 1.00 84.69 160 LYS A O 1
ATOM 1330 N N . GLN A 1 161 ? -4.575 -3.409 -15.471 1.00 87.06 161 GLN A N 1
ATOM 1331 C CA . GLN A 1 161 ? -4.383 -1.988 -15.208 1.00 87.06 161 GLN A CA 1
ATOM 1332 C C . GLN A 1 161 ? -3.367 -1.416 -16.189 1.00 87.06 161 GLN A C 1
ATOM 1334 O O . GLN A 1 161 ? -2.274 -1.956 -16.339 1.00 87.06 161 GLN A O 1
ATOM 1339 N N . LYS A 1 162 ? -3.727 -0.304 -16.833 1.00 89.62 162 LYS A N 1
ATOM 1340 C CA . LYS A 1 162 ? -2.867 0.423 -17.769 1.00 89.62 162 LYS A CA 1
ATOM 1341 C C . LYS A 1 162 ? -2.618 1.839 -17.258 1.00 89.62 162 LYS A C 1
ATOM 1343 O O . LYS A 1 162 ? -3.555 2.520 -16.832 1.00 89.62 162 LYS A O 1
ATOM 1348 N N . ILE A 1 163 ? -1.367 2.283 -17.343 1.00 89.12 163 ILE A N 1
ATOM 1349 C CA . ILE A 1 163 ? -0.967 3.671 -17.115 1.00 89.12 163 ILE A CA 1
ATOM 1350 C C . ILE A 1 163 ? -0.567 4.277 -18.455 1.00 89.12 163 ILE A C 1
ATOM 1352 O O . ILE A 1 163 ? 0.461 3.939 -19.039 1.00 89.12 163 ILE A O 1
ATOM 1356 N N . ASP A 1 164 ? -1.391 5.204 -18.922 1.00 91.19 164 ASP A N 1
ATOM 1357 C CA . ASP A 1 164 ? -1.149 6.018 -20.106 1.00 91.19 164 ASP A CA 1
ATOM 1358 C C . ASP A 1 164 ? -1.530 7.477 -19.828 1.00 91.19 164 ASP A C 1
ATOM 1360 O O . ASP A 1 164 ? -1.935 7.828 -18.717 1.00 91.19 164 ASP A O 1
ATOM 1364 N N . LYS A 1 165 ? -1.409 8.348 -20.834 1.00 91.50 165 LYS A N 1
ATOM 1365 C CA . LYS A 1 165 ? -1.676 9.790 -20.690 1.00 91.50 165 LYS A CA 1
ATOM 1366 C C . LYS A 1 165 ? -3.066 10.107 -20.130 1.00 91.50 165 LYS A C 1
ATOM 1368 O O . LYS A 1 165 ? -3.213 11.150 -19.496 1.00 91.50 165 LYS A O 1
ATOM 1373 N N . SER A 1 166 ? -4.058 9.228 -20.315 1.00 89.62 166 SER A N 1
ATOM 1374 C CA . SER A 1 166 ? -5.407 9.420 -19.767 1.00 89.62 166 SER A CA 1
ATOM 1375 C C . SER A 1 166 ? -5.440 9.391 -18.238 1.00 89.62 166 SER A C 1
ATOM 1377 O O . SER A 1 166 ? -6.388 9.884 -17.637 1.00 89.62 166 SER A O 1
ATOM 1379 N N . LYS A 1 167 ? -4.401 8.844 -17.596 1.00 88.88 167 LYS A N 1
ATOM 1380 C CA . LYS A 1 167 ? -4.287 8.743 -16.138 1.00 88.88 167 LYS A CA 1
ATOM 1381 C C . LYS A 1 167 ? -3.647 9.965 -15.477 1.00 88.88 167 LYS A C 1
ATOM 1383 O O . LYS A 1 167 ? -3.556 10.001 -14.256 1.00 88.88 167 LYS A O 1
ATOM 1388 N N . GLN A 1 168 ? -3.218 10.977 -16.233 1.00 91.56 168 GLN A N 1
ATOM 1389 C CA . GLN A 1 168 ? -2.661 12.204 -15.655 1.00 91.56 168 GLN A CA 1
ATOM 1390 C C . GLN A 1 168 ? -3.673 12.908 -14.742 1.00 91.56 168 GLN A C 1
ATOM 1392 O O . GLN A 1 168 ? -4.750 13.285 -15.193 1.00 91.56 168 GLN A O 1
ATOM 1397 N N . GLY A 1 169 ? -3.297 13.159 -13.485 1.00 85.75 169 GLY A N 1
ATOM 1398 C CA . GLY A 1 169 ? -4.149 13.851 -12.512 1.00 85.75 169 GLY A CA 1
ATOM 1399 C C . GLY A 1 169 ? -5.374 13.043 -12.081 1.00 85.75 169 GLY A C 1
ATOM 1400 O O . GLY A 1 169 ? -6.199 13.543 -11.322 1.00 85.75 169 GLY A O 1
ATOM 1401 N N . VAL A 1 170 ? -5.493 11.800 -12.548 1.00 84.75 170 VAL A N 1
ATOM 1402 C CA . VAL A 1 170 ? -6.566 10.896 -12.162 1.00 84.75 170 VAL A CA 1
ATOM 1403 C C . VAL A 1 170 ? -6.153 10.229 -10.860 1.00 84.75 170 VAL A C 1
ATOM 1405 O O . VAL A 1 170 ? -5.081 9.620 -10.770 1.00 84.75 170 VAL A O 1
ATOM 1408 N N . ALA A 1 171 ? -7.009 10.355 -9.848 1.00 73.56 171 ALA A N 1
ATOM 1409 C CA . ALA A 1 171 ? -6.910 9.521 -8.667 1.00 73.56 171 ALA A CA 1
ATOM 1410 C C . ALA A 1 171 ? -7.114 8.070 -9.104 1.00 73.56 171 ALA A C 1
ATOM 1412 O O . ALA A 1 171 ? -8.079 7.747 -9.799 1.00 73.56 171 ALA A O 1
ATOM 1413 N N . PHE A 1 172 ? -6.210 7.187 -8.706 1.00 69.75 172 PHE A N 1
ATOM 1414 C CA . PHE A 1 172 ? -6.436 5.755 -8.788 1.00 69.75 172 PHE A CA 1
ATOM 1415 C C . PHE A 1 172 ? -7.552 5.419 -7.788 1.00 69.75 172 PHE A C 1
ATOM 1417 O O . PHE A 1 172 ? -7.292 5.104 -6.628 1.00 69.75 172 PHE A O 1
ATOM 1424 N N . GLU A 1 173 ? -8.809 5.630 -8.196 1.00 55.16 173 GLU A N 1
ATOM 1425 C CA . GLU A 1 173 ? -9.977 5.407 -7.349 1.00 55.16 173 GLU A CA 1
ATOM 1426 C C . GLU A 1 173 ? -9.998 3.940 -6.930 1.00 55.16 173 GLU A C 1
ATOM 1428 O O . GLU A 1 173 ? -10.085 3.048 -7.773 1.00 55.16 173 GLU A O 1
ATOM 1433 N N . SER A 1 174 ? -9.884 3.708 -5.618 1.00 52.56 174 SER A N 1
ATOM 1434 C CA . SER A 1 174 ? -9.349 2.480 -5.013 1.00 52.56 174 SER A CA 1
ATOM 1435 C C . SER A 1 174 ? -7.911 2.232 -5.459 1.00 52.56 174 SER A C 1
ATOM 1437 O O . SER A 1 174 ? -7.635 1.862 -6.601 1.00 52.56 174 SER A O 1
ATOM 1439 N N . PHE A 1 175 ? -6.974 2.494 -4.556 1.00 54.22 175 PHE A N 1
ATOM 1440 C CA . PHE A 1 175 ? -5.558 2.400 -4.854 1.00 54.22 175 PHE A CA 1
ATOM 1441 C C . PHE A 1 175 ? -5.171 0.930 -4.944 1.00 54.22 175 PHE A C 1
ATOM 1443 O O . PHE A 1 175 ? -4.683 0.367 -3.971 1.00 54.22 175 PHE A O 1
ATOM 1450 N N . PHE A 1 176 ? -5.455 0.324 -6.104 1.00 60.75 176 PHE A N 1
ATOM 1451 C CA . PHE A 1 176 ? -5.497 -1.120 -6.290 1.00 60.75 176 PHE A CA 1
ATOM 1452 C C . PHE A 1 176 ? -6.490 -1.773 -5.301 1.00 60.75 176 PHE A C 1
ATOM 1454 O O . PHE A 1 176 ? -6.713 -1.312 -4.183 1.00 60.75 176 PHE A O 1
ATOM 1461 N N . LYS A 1 177 ? -7.133 -2.890 -5.648 1.00 74.62 177 LYS A N 1
ATOM 1462 C CA . LYS A 1 177 ? -7.625 -3.723 -4.539 1.00 74.62 177 LYS A CA 1
ATOM 1463 C C . LYS A 1 177 ? -6.374 -4.128 -3.761 1.00 74.62 177 LYS A C 1
ATOM 1465 O O . LYS A 1 177 ? -5.365 -4.424 -4.392 1.00 74.62 177 LYS A O 1
ATOM 1470 N N . TYR A 1 178 ? -6.392 -4.143 -2.430 1.00 80.44 178 TYR A N 1
ATOM 1471 C CA . TYR A 1 178 ? -5.195 -4.534 -1.663 1.00 80.44 178 TYR A CA 1
ATOM 1472 C C . TYR A 1 178 ? -4.619 -5.882 -2.151 1.00 80.44 178 TYR A C 1
ATOM 1474 O O . TYR A 1 178 ? -3.410 -6.080 -2.153 1.00 80.44 178 TYR A O 1
ATOM 1482 N N . THR A 1 179 ? -5.478 -6.778 -2.655 1.00 83.62 179 THR A N 1
ATOM 1483 C CA . THR A 1 179 ? -5.097 -8.025 -3.333 1.00 83.62 179 THR A CA 1
ATOM 1484 C C . THR A 1 179 ? -4.165 -7.799 -4.516 1.00 83.62 179 THR A C 1
ATOM 1486 O O . THR A 1 179 ? -3.176 -8.504 -4.662 1.00 83.62 179 THR A O 1
ATOM 1489 N N . ASP A 1 180 ? -4.450 -6.803 -5.346 1.00 86.56 180 ASP A N 1
ATOM 1490 C CA . ASP A 1 180 ? -3.660 -6.476 -6.523 1.00 86.56 180 ASP A CA 1
ATOM 1491 C C . ASP A 1 180 ? -2.291 -5.899 -6.102 1.00 86.56 180 ASP A C 1
ATOM 1493 O O . ASP A 1 180 ? -1.290 -6.149 -6.771 1.00 86.56 180 ASP A O 1
ATOM 1497 N N . VAL A 1 181 ? -2.220 -5.178 -4.970 1.00 88.38 181 VAL A N 1
ATOM 1498 C CA . VAL A 1 181 ? -0.948 -4.722 -4.374 1.00 88.38 181 VAL A CA 1
ATOM 1499 C C . VAL A 1 181 ? -0.125 -5.890 -3.847 1.00 88.38 181 VAL A C 1
ATOM 1501 O O . VAL A 1 181 ? 1.073 -5.956 -4.108 1.00 88.38 181 VAL A O 1
ATOM 1504 N N . LEU A 1 182 ? -0.748 -6.832 -3.139 1.00 87.19 182 LEU A N 1
ATOM 1505 C CA . LEU A 1 182 ? -0.054 -8.030 -2.663 1.00 87.19 182 LEU A CA 1
ATOM 1506 C C . LEU A 1 182 ? 0.471 -8.867 -3.835 1.00 87.19 182 LEU A C 1
ATOM 1508 O O . LEU A 1 182 ? 1.613 -9.311 -3.799 1.00 87.19 182 LEU A O 1
ATOM 1512 N N . ILE A 1 183 ? -0.317 -9.016 -4.905 1.00 88.62 183 ILE A N 1
ATOM 1513 C CA . ILE A 1 183 ? 0.111 -9.697 -6.135 1.00 88.62 183 ILE A CA 1
ATOM 1514 C C . ILE A 1 183 ? 1.275 -8.950 -6.797 1.00 88.62 183 ILE A C 1
ATOM 1516 O O . ILE A 1 183 ? 2.208 -9.586 -7.283 1.00 88.62 183 ILE A O 1
ATOM 1520 N N . LEU A 1 184 ? 1.255 -7.616 -6.824 1.00 91.00 184 LEU A N 1
ATOM 1521 C CA . LEU A 1 184 ? 2.371 -6.810 -7.325 1.00 91.00 184 LEU A CA 1
ATOM 1522 C C . LEU A 1 184 ? 3.651 -7.069 -6.524 1.00 91.00 184 LEU A C 1
ATOM 1524 O O . LEU A 1 184 ? 4.682 -7.390 -7.106 1.00 91.00 184 LEU A O 1
ATOM 1528 N N . ILE A 1 185 ? 3.571 -6.980 -5.198 1.00 90.00 185 ILE A N 1
ATOM 1529 C CA . ILE A 1 185 ? 4.693 -7.207 -4.278 1.00 90.00 185 ILE A CA 1
ATOM 1530 C C . ILE A 1 185 ? 5.250 -8.627 -4.412 1.00 90.00 185 ILE A C 1
ATOM 1532 O O . ILE A 1 185 ? 6.462 -8.810 -4.477 1.00 90.00 185 ILE A O 1
ATOM 1536 N N . TYR A 1 186 ? 4.374 -9.619 -4.539 1.00 87.56 186 TYR A N 1
ATOM 1537 C CA . TYR A 1 186 ? 4.763 -11.006 -4.766 1.00 87.56 186 TYR A CA 1
ATOM 1538 C C . TYR A 1 186 ? 5.438 -11.222 -6.134 1.00 87.56 186 TYR A C 1
ATOM 1540 O O . TYR A 1 186 ? 6.445 -11.912 -6.236 1.00 87.56 186 TYR A O 1
ATOM 1548 N N . ASN A 1 187 ? 4.953 -10.588 -7.207 1.00 88.62 187 ASN A N 1
ATOM 1549 C CA . ASN A 1 187 ? 5.640 -10.666 -8.504 1.00 88.62 187 ASN A CA 1
ATOM 1550 C C . ASN A 1 187 ? 7.023 -10.001 -8.461 1.00 88.62 187 ASN A C 1
ATOM 1552 O O . ASN A 1 187 ? 7.976 -10.522 -9.039 1.00 88.62 187 ASN A O 1
ATOM 1556 N N . LEU A 1 188 ? 7.150 -8.873 -7.751 1.00 90.12 188 LEU A N 1
ATOM 1557 C CA . LEU A 1 188 ? 8.445 -8.234 -7.517 1.00 90.12 188 LEU A CA 1
ATOM 1558 C C . LEU A 1 188 ? 9.395 -9.178 -6.775 1.00 90.12 188 LEU A C 1
ATOM 1560 O O . LEU A 1 188 ? 10.563 -9.257 -7.153 1.00 90.12 188 LEU A O 1
ATOM 1564 N N . SER A 1 189 ? 8.904 -9.914 -5.771 1.00 85.56 189 SER A N 1
ATOM 1565 C CA . SER A 1 189 ? 9.726 -10.864 -5.022 1.00 85.56 189 SER A CA 1
ATOM 1566 C C . SER A 1 189 ? 10.253 -11.985 -5.910 1.00 85.56 189 SER A C 1
ATOM 1568 O O . SER A 1 189 ? 11.455 -12.211 -5.896 1.00 85.56 189 SER A O 1
ATOM 1570 N N . ILE A 1 190 ? 9.410 -12.592 -6.754 1.00 85.88 190 ILE A N 1
ATOM 1571 C CA . ILE A 1 190 ? 9.818 -13.651 -7.698 1.00 85.88 190 ILE A CA 1
ATOM 1572 C C . ILE A 1 190 ? 10.891 -13.149 -8.676 1.00 85.88 190 ILE A C 1
ATOM 1574 O O . ILE A 1 190 ? 11.964 -13.735 -8.827 1.00 85.88 190 ILE A O 1
ATOM 1578 N N . ILE A 1 191 ? 10.633 -12.020 -9.340 1.00 87.38 191 ILE A N 1
ATOM 1579 C CA . ILE A 1 191 ? 11.552 -11.482 -10.355 1.00 87.38 191 ILE A CA 1
ATOM 1580 C C . ILE A 1 191 ? 12.922 -11.178 -9.737 1.00 87.38 191 ILE A C 1
ATOM 1582 O O . ILE A 1 191 ? 13.978 -11.401 -10.352 1.00 87.38 191 ILE A O 1
ATOM 1586 N N . LEU A 1 192 ? 12.905 -10.662 -8.509 1.00 85.81 192 LEU A N 1
ATOM 1587 C CA . LEU A 1 192 ? 14.095 -10.270 -7.776 1.00 85.81 192 LEU A CA 1
ATOM 1588 C C . LEU A 1 192 ? 14.766 -11.433 -7.035 1.00 85.81 192 LEU A C 1
ATOM 1590 O O . LEU A 1 192 ? 15.959 -11.302 -6.773 1.00 85.81 192 LEU A O 1
ATOM 1594 N N . SER A 1 193 ? 14.093 -12.559 -6.790 1.00 76.94 193 SER A N 1
ATOM 1595 C CA . SER A 1 193 ? 14.686 -13.780 -6.222 1.00 76.94 193 SER A CA 1
ATOM 1596 C C . SER A 1 193 ? 15.398 -14.650 -7.256 1.00 76.94 193 SER A C 1
ATOM 1598 O O . SER A 1 193 ? 16.341 -15.353 -6.914 1.00 76.94 193 SER A O 1
ATOM 1600 N N . ASP A 1 194 ? 14.999 -14.582 -8.530 1.00 64.25 194 ASP A N 1
ATOM 1601 C CA . ASP A 1 194 ? 15.512 -15.441 -9.611 1.00 64.25 194 ASP A CA 1
ATOM 1602 C C . ASP A 1 194 ? 16.969 -15.113 -10.043 1.00 64.25 194 ASP A C 1
ATOM 1604 O O . ASP A 1 194 ? 17.249 -14.936 -11.229 1.00 64.25 194 ASP A O 1
ATOM 1608 N N . SER A 1 195 ? 17.915 -14.927 -9.120 1.00 48.34 195 SER A N 1
ATOM 1609 C CA . SER A 1 195 ? 19.349 -14.760 -9.431 1.00 48.34 195 SER A CA 1
ATOM 1610 C C . SER A 1 195 ? 20.255 -15.898 -8.978 1.00 48.34 195 SER A C 1
ATOM 1612 O O . SER A 1 195 ? 21.462 -15.755 -9.128 1.00 48.34 195 SER A O 1
ATOM 1614 N N . GLU A 1 196 ? 19.722 -17.014 -8.483 1.00 45.31 196 GLU A N 1
ATOM 1615 C CA . GLU A 1 196 ? 20.555 -18.153 -8.059 1.00 45.31 196 GLU A CA 1
ATOM 1616 C C . GLU A 1 196 ? 19.998 -19.516 -8.505 1.00 45.31 196 GLU A C 1
ATOM 1618 O O . GLU A 1 196 ? 19.846 -20.437 -7.703 1.00 45.31 196 GLU A O 1
ATOM 1623 N N . ARG A 1 197 ? 19.693 -19.666 -9.799 1.00 37.59 197 ARG A N 1
ATOM 1624 C CA . ARG A 1 197 ? 19.634 -20.982 -10.455 1.00 37.59 197 ARG A CA 1
ATOM 1625 C C . ARG A 1 197 ? 20.309 -20.937 -11.813 1.00 37.59 197 ARG A C 1
ATOM 1627 O O . ARG A 1 197 ? 20.064 -19.951 -12.543 1.00 37.59 197 ARG A O 1
#